Protein AF-A0A6M2RHR2-F1 (afdb_monomer_lite)

Radius of gyration: 19.86 Å; chains: 1; bounding box: 49×44×51 Å

Organism: NCBI:txid2570563

pLDDT: mean 91.05, std 7.02, range [56.56, 98.5]

Sequence (246 aa):
VPEQIKHIIKVFPTSAHPMAILMACFSYLAASYHTQHKNSTNNLSFGISAIAQVSIIVAMIYNHITEQEFAEPNIESSYSENFLKMTSGNYNDILTKALDKIFILHADHEQNASTAAVRLSGSTNANLFACIAAGIATLWGSAHGGANEEVINMLEEIKHPDNISKFIARAKDDQDSFKLMGFGHRVYKNYDPRARMLRTVCHEVLNEFSEHDNHLLKIAMQLEEIALHDEYFIQRKLYPNVDFYS

InterPro domains:
  IPR002020 Citrate synthase [PF00285] (1-246)
  IPR002020 Citrate synthase [PR00143] (50-63)
  IPR002020 Citrate synthase [PR00143] (98-113)
  IPR002020 Citrate synthase [PR00143] (120-148)
  IPR002020 Citrate synthase [PR00143] (175-195)
  IPR002020 Citrate synthase [PR00143] (239-246)
  IPR016142 Citrate synthase-like, large alpha subdomain [G3DSA:1.10.580.10] (1-146)
  IPR016143 Citrate synthase-like, small alpha subdomain [G3DSA:1.10.230.10] (147-246)
  IPR019810 Citrate synthase active site [PS00480] (182-194)
  IPR036969 Citrate synthase superfamily [SSF48256] (1-246)

Foldseek 3Di:
DDPVLLVLLLVDQLPDDLLVSLLSSLVVVLVVCVVVQVPDPDCVVVVVVVLLVSLLSSLSNLCSNVVHDQDDFDPVDDSQRRSCCRHVVDDDPLSSVLSVLVCVLVVDDPPDQLVVQLVVCCVVVRGNSNSVSSSSVRCCDCVHVVLLVVLLVVLVVCVALVSLVVLVVLCLDPPHPRHNGQWDDPPDQAAAPSLVVLVVSLVSVCVVVVVPVVRSVVNLVSNQVCLVPDPVNVVRSTHGYNSSRD

Structure (mmCIF, N/CA/C/O backbone):
data_AF-A0A6M2RHR2-F1
#
_entry.id   AF-A0A6M2RHR2-F1
#
loop_
_atom_site.group_PDB
_atom_site.id
_atom_site.type_symbol
_atom_site.label_atom_id
_atom_site.label_alt_id
_atom_site.label_comp_id
_atom_site.label_asym_id
_atom_site.label_entity_id
_atom_site.label_seq_id
_atom_site.pdbx_PDB_ins_code
_atom_site.Cartn_x
_atom_site.Cartn_y
_atom_site.Cartn_z
_atom_site.occupancy
_atom_site.B_iso_or_equiv
_atom_site.auth_seq_id
_atom_site.auth_comp_id
_atom_site.auth_asym_id
_atom_site.auth_atom_id
_atom_site.pdbx_PDB_model_num
ATOM 1 N N . VAL A 1 1 ? 10.652 5.398 -16.835 1.00 88.44 1 VAL A N 1
ATOM 2 C CA . VAL A 1 1 ? 9.813 4.211 -17.143 1.00 88.44 1 VAL A CA 1
ATOM 3 C C . VAL A 1 1 ? 9.652 4.096 -18.656 1.00 88.44 1 VAL A C 1
ATOM 5 O O . VAL A 1 1 ? 9.713 5.137 -19.300 1.00 88.44 1 VAL A O 1
ATOM 8 N N . PRO A 1 2 ? 9.508 2.896 -19.247 1.00 92.00 2 PRO A N 1
ATOM 9 C CA . PRO A 1 2 ? 9.235 2.761 -20.683 1.00 92.00 2 PRO A CA 1
ATOM 10 C C . PRO A 1 2 ? 7.915 3.440 -21.077 1.00 92.00 2 PRO A C 1
ATOM 12 O O . PRO A 1 2 ? 6.933 3.313 -20.351 1.00 92.00 2 PRO A O 1
ATOM 15 N N . GLU A 1 3 ? 7.854 4.097 -22.238 1.00 93.62 3 GLU A N 1
ATOM 16 C CA . GLU A 1 3 ? 6.646 4.804 -22.708 1.00 93.62 3 GLU A CA 1
ATOM 17 C C . GLU A 1 3 ? 5.414 3.888 -22.822 1.00 93.62 3 GLU A C 1
ATOM 19 O O . GLU A 1 3 ? 4.288 4.306 -22.573 1.00 93.62 3 GLU A O 1
ATOM 24 N N . GLN A 1 4 ? 5.607 2.601 -23.110 1.00 97.06 4 GLN A N 1
ATOM 25 C CA . GLN A 1 4 ? 4.520 1.623 -23.195 1.00 97.06 4 GLN A CA 1
ATOM 26 C C . GLN A 1 4 ? 3.769 1.438 -21.869 1.00 97.06 4 GLN A C 1
ATOM 28 O O . GLN A 1 4 ? 2.600 1.065 -21.899 1.00 97.06 4 GLN A O 1
ATOM 33 N N . ILE A 1 5 ? 4.391 1.731 -20.720 1.00 97.38 5 ILE A N 1
ATOM 34 C CA . ILE A 1 5 ? 3.693 1.748 -19.427 1.00 97.38 5 ILE A CA 1
ATOM 35 C C . ILE A 1 5 ? 2.553 2.766 -19.452 1.00 97.38 5 ILE A C 1
ATOM 37 O O . ILE A 1 5 ? 1.447 2.445 -19.026 1.00 97.38 5 ILE A O 1
ATOM 41 N N . LYS A 1 6 ? 2.785 3.956 -20.025 1.00 97.19 6 LYS A N 1
ATOM 42 C CA . LYS A 1 6 ? 1.750 4.987 -20.169 1.00 97.19 6 LYS A CA 1
ATOM 43 C C . LYS A 1 6 ? 0.568 4.455 -20.986 1.00 97.19 6 LYS A C 1
ATOM 45 O O . LYS A 1 6 ? -0.581 4.696 -20.630 1.00 97.19 6 LYS A O 1
ATOM 50 N N . HIS A 1 7 ? 0.837 3.696 -22.051 1.00 97.62 7 HIS A N 1
ATOM 51 C CA . HIS A 1 7 ? -0.211 3.065 -22.859 1.00 97.62 7 HIS A CA 1
ATOM 52 C C . HIS A 1 7 ? -0.954 1.965 -22.098 1.00 97.62 7 HIS A C 1
ATOM 54 O O . HIS A 1 7 ? -2.175 1.915 -22.167 1.00 97.62 7 HIS A O 1
ATOM 60 N N . ILE A 1 8 ? -0.242 1.112 -21.357 1.00 97.81 8 ILE A N 1
ATOM 61 C CA . ILE A 1 8 ? -0.854 0.039 -20.561 1.00 97.81 8 ILE A CA 1
ATOM 62 C C . ILE A 1 8 ? -1.813 0.617 -19.530 1.00 97.81 8 ILE A C 1
ATOM 64 O O . ILE A 1 8 ? -2.943 0.152 -19.451 1.00 97.81 8 ILE A O 1
ATOM 68 N N . ILE A 1 9 ? -1.391 1.649 -18.794 1.00 98.50 9 ILE A N 1
ATOM 69 C CA . ILE A 1 9 ? -2.241 2.333 -17.813 1.00 98.50 9 ILE A CA 1
ATOM 70 C C . ILE A 1 9 ? -3.512 2.856 -18.498 1.00 98.50 9 ILE A C 1
ATOM 72 O O . ILE A 1 9 ? -4.614 2.556 -18.048 1.00 98.50 9 ILE A O 1
ATOM 76 N N . LYS A 1 10 ? -3.366 3.537 -19.642 1.00 97.62 10 LYS A N 1
ATOM 77 C CA . LYS A 1 10 ? -4.484 4.135 -20.392 1.00 97.62 10 LYS A CA 1
ATOM 78 C C . LYS A 1 10 ? -5.462 3.135 -21.018 1.00 97.62 10 LYS A C 1
ATOM 80 O O . LYS A 1 10 ? -6.558 3.539 -21.394 1.00 97.62 10 LYS A O 1
ATOM 85 N N . VAL A 1 11 ? -5.090 1.861 -21.163 1.00 97.94 11 VAL A N 1
ATOM 86 C CA . VAL A 1 11 ? -6.006 0.817 -21.663 1.00 97.94 11 VAL A CA 1
ATOM 87 C C . VAL A 1 11 ? -7.048 0.433 -20.609 1.00 97.94 11 VAL A C 1
ATOM 89 O O . VAL A 1 11 ? -8.146 0.007 -20.966 1.00 97.94 11 VAL A O 1
ATOM 92 N N . PHE A 1 12 ? -6.733 0.577 -19.320 1.00 98.44 12 PHE A N 1
ATOM 93 C CA . PHE A 1 12 ? -7.697 0.308 -18.258 1.00 98.44 12 PHE A CA 1
ATOM 94 C C . PHE A 1 12 ? -8.735 1.433 -18.160 1.00 98.44 12 PHE A C 1
ATOM 96 O O . PHE A 1 12 ? -8.387 2.602 -18.343 1.00 98.44 12 PHE A O 1
ATOM 103 N N . PRO A 1 13 ? -10.002 1.123 -17.827 1.00 98.00 13 PRO A N 1
ATOM 104 C CA . PRO A 1 13 ? -10.964 2.166 -17.490 1.00 98.00 13 PRO A CA 1
ATOM 105 C C . PRO A 1 13 ? -10.478 2.944 -16.260 1.00 98.00 13 PRO A C 1
ATOM 107 O O . PRO A 1 13 ? -9.802 2.385 -15.397 1.00 98.00 13 PRO A O 1
ATOM 110 N N . THR A 1 14 ? -10.845 4.219 -16.154 1.00 97.44 14 THR A N 1
ATOM 111 C CA . THR A 1 14 ? -10.485 5.076 -15.006 1.00 97.44 14 THR A CA 1
ATOM 112 C C . THR A 1 14 ? -11.073 4.561 -13.687 1.00 97.44 14 THR A C 1
ATOM 114 O O . THR A 1 14 ? -10.509 4.795 -12.627 1.00 97.44 14 THR A O 1
ATOM 117 N N . SER A 1 15 ? -12.139 3.754 -13.754 1.00 97.12 15 SER A N 1
ATOM 118 C CA . SER A 1 15 ? -12.736 3.046 -12.616 1.00 97.12 15 SER A CA 1
ATOM 119 C C . SER A 1 15 ? -12.019 1.746 -12.218 1.00 97.12 15 SER A C 1
ATOM 121 O O . SER A 1 15 ? -12.498 1.035 -11.335 1.00 9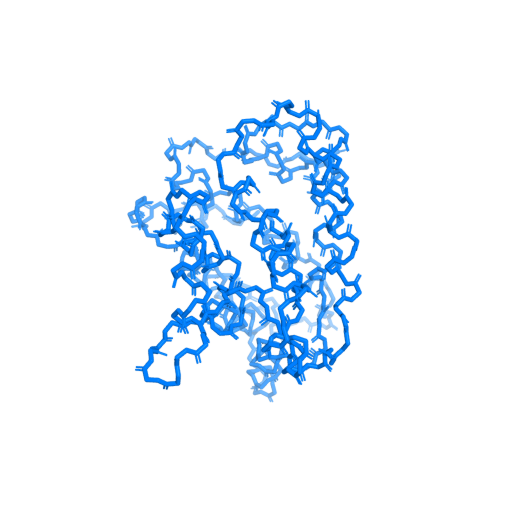7.12 15 SER A O 1
ATOM 123 N N . ALA A 1 16 ? -10.949 1.343 -12.912 1.00 97.38 16 ALA A N 1
ATOM 124 C CA . ALA A 1 16 ? -10.220 0.126 -12.566 1.00 97.38 16 ALA A CA 1
ATOM 125 C C . ALA A 1 16 ? -9.448 0.305 -11.256 1.00 97.38 16 ALA A C 1
ATOM 127 O O . ALA A 1 16 ? -8.833 1.341 -11.011 1.00 97.38 16 ALA A O 1
ATOM 128 N N . HIS A 1 17 ? -9.417 -0.751 -10.444 1.00 96.81 17 HIS A N 1
ATOM 129 C CA . HIS A 1 17 ? -8.681 -0.732 -9.189 1.00 96.81 17 HIS A CA 1
ATOM 130 C C . HIS A 1 17 ? -7.169 -0.516 -9.439 1.00 96.81 17 HIS A C 1
ATOM 132 O O . HIS A 1 17 ? -6.571 -1.288 -10.202 1.00 96.81 17 HIS A O 1
ATOM 138 N N . PRO A 1 18 ? -6.508 0.449 -8.768 1.00 97.50 18 PRO A N 1
ATOM 139 C CA . PRO A 1 18 ? -5.099 0.793 -9.002 1.00 97.50 18 PRO A CA 1
ATOM 140 C C . PRO A 1 18 ? -4.134 -0.397 -8.925 1.00 97.50 18 PRO A C 1
ATOM 142 O O . PRO A 1 18 ? -3.255 -0.553 -9.774 1.00 97.50 18 PRO A O 1
ATOM 145 N N . MET A 1 19 ? -4.339 -1.291 -7.952 1.00 97.62 19 MET A N 1
ATOM 146 C CA . MET A 1 19 ? -3.538 -2.514 -7.784 1.00 97.62 19 MET A CA 1
ATOM 147 C C . MET A 1 19 ? -3.559 -3.446 -9.008 1.00 97.62 19 MET A C 1
ATOM 149 O O . MET A 1 19 ? -2.527 -4.031 -9.347 1.00 97.62 19 MET A O 1
ATOM 153 N N . ALA A 1 20 ? -4.686 -3.548 -9.722 1.00 97.81 20 ALA A N 1
ATOM 154 C CA . ALA A 1 20 ? -4.777 -4.362 -10.935 1.00 97.81 20 ALA A CA 1
ATOM 155 C C . ALA A 1 20 ? -3.947 -3.758 -12.081 1.00 97.81 20 ALA A C 1
ATOM 157 O O . ALA A 1 20 ? -3.233 -4.475 -12.789 1.00 97.81 20 ALA A O 1
ATOM 158 N N . ILE A 1 21 ? -3.983 -2.430 -12.222 1.00 98.50 21 ILE A N 1
ATOM 159 C CA . ILE A 1 21 ? -3.178 -1.701 -13.211 1.00 98.50 21 ILE A CA 1
ATOM 160 C C . ILE A 1 21 ? -1.683 -1.854 -12.887 1.00 98.50 21 ILE A C 1
ATOM 162 O O . ILE A 1 21 ? -0.869 -2.118 -13.778 1.00 98.50 21 ILE A O 1
ATOM 166 N N . LEU A 1 22 ? -1.316 -1.758 -11.605 1.00 98.50 22 LEU A N 1
ATOM 167 C CA . LEU A 1 22 ? 0.060 -1.924 -11.136 1.00 98.50 22 LEU A CA 1
ATOM 168 C C . LEU A 1 22 ? 0.607 -3.324 -11.460 1.00 98.50 22 LEU A C 1
ATOM 170 O O . LEU A 1 22 ? 1.719 -3.445 -11.982 1.00 98.50 22 LEU A O 1
ATOM 174 N N . MET A 1 23 ? -0.183 -4.380 -11.236 1.00 98.00 23 MET A N 1
ATOM 175 C CA . MET A 1 23 ? 0.182 -5.749 -11.627 1.00 98.00 23 MET A CA 1
ATOM 176 C C . MET A 1 23 ? 0.446 -5.881 -13.133 1.00 98.00 23 MET A C 1
ATOM 178 O O . MET A 1 23 ? 1.421 -6.527 -13.536 1.00 98.00 23 MET A O 1
ATOM 182 N N . ALA A 1 24 ? -0.393 -5.268 -13.973 1.00 98.12 24 ALA A N 1
ATOM 183 C CA . ALA A 1 24 ? -0.218 -5.290 -15.425 1.00 98.12 24 ALA A CA 1
ATOM 184 C C . ALA A 1 24 ? 1.073 -4.576 -15.854 1.00 98.12 24 ALA A C 1
ATOM 186 O O . ALA A 1 24 ? 1.830 -5.097 -16.677 1.00 98.12 24 ALA A O 1
ATOM 187 N N . CYS A 1 25 ? 1.376 -3.434 -15.234 1.00 98.38 25 CYS A N 1
ATOM 188 C CA . CYS A 1 25 ? 2.619 -2.701 -15.460 1.00 98.38 25 CYS A CA 1
ATOM 189 C C . CYS A 1 25 ? 3.849 -3.555 -15.118 1.00 98.38 25 CYS A C 1
ATOM 191 O O . CYS A 1 25 ? 4.759 -3.677 -15.936 1.00 98.38 25 CYS A O 1
ATOM 193 N N . PHE A 1 26 ? 3.868 -4.214 -13.957 1.00 97.69 26 PHE A N 1
ATOM 194 C CA . PHE A 1 26 ? 4.991 -5.074 -13.561 1.00 97.69 26 PHE A CA 1
ATOM 195 C C . PHE A 1 26 ? 5.125 -6.334 -14.425 1.00 97.69 26 PHE A C 1
ATOM 197 O O . PHE A 1 26 ? 6.242 -6.753 -14.734 1.00 97.69 26 PHE A O 1
ATOM 204 N N . SER A 1 27 ? 4.009 -6.888 -14.900 1.00 97.06 27 SER A N 1
ATOM 205 C CA . SER A 1 27 ? 4.021 -7.980 -15.883 1.00 97.06 27 SER A CA 1
ATOM 206 C C . SER A 1 27 ? 4.659 -7.540 -17.206 1.00 97.06 27 SER A C 1
ATOM 208 O O . SER A 1 27 ? 5.465 -8.272 -17.783 1.00 97.06 27 SER A O 1
ATOM 210 N N . TYR A 1 28 ? 4.380 -6.313 -17.660 1.00 97.56 28 TYR A N 1
ATOM 211 C CA . TYR A 1 28 ? 5.055 -5.739 -18.823 1.00 97.56 28 TYR A CA 1
ATOM 212 C C . TYR A 1 28 ? 6.551 -5.520 -18.585 1.00 97.56 28 TYR A C 1
ATOM 214 O O . TYR A 1 28 ? 7.358 -5.867 -19.447 1.00 97.56 28 TYR A O 1
ATOM 222 N N . LEU A 1 29 ? 6.953 -4.999 -17.420 1.00 96.12 29 LEU A N 1
ATOM 223 C CA . LEU A 1 29 ? 8.375 -4.830 -17.097 1.00 96.12 29 LEU A CA 1
ATOM 224 C C . LEU A 1 29 ? 9.114 -6.176 -17.116 1.00 96.12 29 LEU A C 1
ATOM 226 O O . LEU A 1 29 ? 10.235 -6.244 -17.618 1.00 96.12 29 LEU A O 1
ATOM 230 N N . ALA A 1 30 ? 8.477 -7.263 -16.667 1.00 95.00 30 ALA A N 1
ATOM 231 C CA . ALA A 1 30 ? 9.055 -8.604 -16.751 1.00 95.00 30 ALA A CA 1
ATOM 232 C C . ALA A 1 30 ? 9.347 -9.028 -18.200 1.00 95.00 30 ALA A C 1
ATOM 234 O O . ALA A 1 30 ? 10.413 -9.584 -18.475 1.00 95.00 30 ALA A O 1
ATOM 235 N N . ALA A 1 31 ? 8.437 -8.727 -19.132 1.00 94.75 31 ALA A N 1
ATOM 236 C CA . ALA A 1 31 ? 8.646 -8.965 -20.558 1.00 94.75 31 ALA A CA 1
ATOM 237 C C . ALA A 1 31 ? 9.736 -8.044 -21.134 1.00 94.75 31 ALA A C 1
ATOM 239 O O . ALA A 1 31 ? 10.663 -8.513 -21.794 1.00 94.75 31 ALA A O 1
ATOM 240 N N . SER A 1 32 ? 9.672 -6.744 -20.831 1.00 92.75 32 SER A N 1
ATOM 241 C CA . SER A 1 32 ? 10.597 -5.728 -21.347 1.00 92.75 32 SER A CA 1
ATOM 242 C C . SER A 1 32 ? 12.042 -5.959 -20.900 1.00 92.75 32 SER A C 1
ATOM 244 O O . SER A 1 32 ? 12.974 -5.707 -21.661 1.00 92.75 32 SER A O 1
ATOM 246 N N . TYR A 1 33 ? 12.242 -6.443 -19.674 1.00 89.75 33 TYR A N 1
ATOM 247 C CA . TYR A 1 33 ? 13.564 -6.686 -19.098 1.00 89.75 33 TYR A CA 1
ATOM 248 C C . TYR A 1 33 ? 14.010 -8.152 -19.180 1.00 89.75 33 TYR A C 1
ATOM 250 O O . TYR A 1 33 ? 15.058 -8.491 -18.631 1.00 89.75 33 TYR A O 1
ATOM 258 N N . HIS A 1 34 ? 13.272 -9.027 -19.877 1.00 88.12 34 HIS A N 1
ATOM 259 C CA . HIS A 1 34 ? 13.532 -10.471 -19.903 1.00 88.12 34 HIS A CA 1
ATOM 260 C C . HIS A 1 34 ? 14.985 -10.818 -20.276 1.00 88.12 34 HIS A C 1
ATOM 262 O O . HIS A 1 34 ? 15.691 -11.480 -19.512 1.00 88.12 34 HIS A O 1
ATOM 268 N N . THR A 1 35 ? 15.456 -10.329 -21.427 1.00 84.25 35 THR A N 1
ATOM 269 C CA . THR A 1 35 ? 16.807 -10.617 -21.937 1.00 84.25 35 THR A CA 1
ATOM 270 C C . THR A 1 35 ? 17.896 -10.024 -21.046 1.00 84.25 35 THR A C 1
ATOM 272 O O . THR A 1 35 ? 18.916 -10.664 -20.802 1.00 84.25 35 THR A O 1
ATOM 275 N N . GLN A 1 36 ? 17.677 -8.810 -20.532 1.00 82.31 36 GLN A N 1
ATOM 276 C CA . GLN A 1 36 ? 18.652 -8.114 -19.692 1.00 82.31 36 GLN A CA 1
ATOM 277 C C . GLN A 1 36 ? 18.801 -8.806 -18.333 1.00 82.31 36 GLN A C 1
ATOM 279 O O . GLN A 1 36 ? 19.919 -8.995 -17.869 1.00 82.31 36 GLN A O 1
ATOM 284 N N . HIS A 1 37 ? 17.694 -9.255 -17.737 1.00 80.44 37 HIS A N 1
ATOM 285 C CA . HIS A 1 37 ? 17.704 -10.010 -16.486 1.00 80.44 37 HIS A CA 1
ATOM 286 C C . HIS A 1 37 ? 18.394 -11.370 -16.652 1.00 80.44 37 HIS A C 1
ATOM 288 O O . HIS A 1 37 ? 19.199 -11.753 -15.811 1.00 80.44 37 HIS A O 1
ATOM 294 N N . LYS A 1 38 ? 18.123 -12.096 -17.748 1.00 79.19 38 LYS A N 1
ATOM 295 C CA . LYS A 1 38 ? 18.740 -13.408 -18.014 1.00 79.19 38 LYS A CA 1
ATOM 296 C C . LYS A 1 38 ? 20.265 -13.334 -18.154 1.00 79.19 38 LYS A C 1
ATOM 298 O O . LYS A 1 38 ? 20.958 -14.266 -17.763 1.00 79.19 38 LYS A O 1
ATOM 303 N N . ASN A 1 39 ? 20.767 -12.234 -18.710 1.00 77.00 39 ASN A N 1
ATOM 304 C CA . ASN A 1 39 ? 22.191 -12.031 -18.971 1.00 77.00 39 ASN A CA 1
ATOM 305 C C . ASN A 1 39 ? 22.903 -11.243 -17.859 1.00 77.00 39 ASN A C 1
ATOM 307 O O . ASN A 1 39 ? 24.103 -10.991 -17.969 1.00 77.00 39 ASN A O 1
ATOM 311 N N . SER A 1 40 ? 22.182 -10.813 -16.819 1.00 76.50 40 SER A N 1
ATOM 312 C CA . SER A 1 40 ? 22.758 -9.990 -15.761 1.00 76.50 40 SER A CA 1
ATOM 313 C C . SER A 1 40 ? 23.586 -10.818 -14.791 1.00 76.50 40 SER A C 1
ATOM 315 O O . SER A 1 40 ? 23.151 -11.856 -14.299 1.00 76.50 40 SER A O 1
ATOM 317 N N . THR A 1 41 ? 24.760 -10.299 -14.446 1.00 67.38 41 THR A N 1
ATOM 318 C CA . THR A 1 41 ? 25.575 -10.779 -13.323 1.00 67.38 41 THR A CA 1
ATOM 319 C C . THR A 1 41 ? 25.340 -9.965 -12.048 1.00 67.38 41 THR A C 1
ATOM 321 O O . THR A 1 41 ? 25.823 -10.344 -10.983 1.00 67.38 41 THR A O 1
ATOM 324 N N . ASN A 1 42 ? 24.590 -8.857 -12.134 1.00 73.12 42 ASN A N 1
ATOM 325 C CA . ASN A 1 42 ? 24.290 -7.964 -11.021 1.00 73.12 42 ASN A CA 1
ATOM 326 C C . ASN A 1 42 ? 22.774 -7.750 -10.891 1.00 73.12 42 ASN A C 1
ATOM 328 O O . ASN A 1 42 ? 22.168 -6.983 -11.639 1.00 73.12 42 ASN A O 1
ATOM 332 N N . ASN A 1 43 ? 22.159 -8.415 -9.916 1.00 76.31 43 ASN A N 1
ATOM 333 C CA . ASN A 1 43 ? 20.721 -8.295 -9.654 1.00 76.31 43 ASN A CA 1
ATOM 334 C C . ASN A 1 43 ? 20.351 -7.025 -8.865 1.00 76.31 43 ASN A C 1
ATOM 336 O O . ASN A 1 43 ? 19.182 -6.644 -8.838 1.00 76.31 43 ASN A O 1
ATOM 340 N N . LEU A 1 44 ? 21.327 -6.335 -8.256 1.00 82.56 44 LEU A N 1
ATOM 341 C CA . LEU A 1 44 ? 21.075 -5.142 -7.442 1.00 82.56 44 LEU A CA 1
ATOM 342 C C . LEU A 1 44 ? 20.564 -3.970 -8.287 1.00 82.56 44 LEU A C 1
ATOM 344 O O . LEU A 1 44 ? 19.675 -3.241 -7.852 1.00 82.56 44 LEU A O 1
ATOM 348 N N . SER A 1 45 ? 21.073 -3.813 -9.512 1.00 86.31 45 SER A N 1
ATOM 349 C CA . SER A 1 45 ? 20.631 -2.753 -10.427 1.00 86.31 45 SER A CA 1
ATOM 350 C C . SER A 1 45 ? 19.147 -2.881 -10.790 1.00 86.31 45 SER A C 1
ATOM 352 O O . SER A 1 45 ? 18.447 -1.873 -10.862 1.00 86.31 45 SER A O 1
ATOM 354 N N . PHE A 1 46 ? 18.640 -4.107 -10.947 1.00 88.44 46 PHE A N 1
ATOM 355 C CA . PHE A 1 46 ? 17.218 -4.358 -11.189 1.00 88.44 46 PHE A CA 1
ATOM 356 C C . PHE A 1 46 ? 16.359 -4.082 -9.956 1.00 88.44 46 PHE A C 1
ATOM 358 O O . PHE A 1 46 ? 15.270 -3.534 -10.103 1.00 88.44 46 PHE A O 1
ATOM 365 N N . GLY A 1 47 ? 16.856 -4.385 -8.753 1.00 91.75 47 GLY A N 1
ATOM 366 C CA . GLY A 1 47 ? 16.192 -4.006 -7.502 1.00 91.75 47 GLY A CA 1
ATOM 367 C C . GLY A 1 47 ? 16.051 -2.487 -7.357 1.00 91.75 47 GLY A C 1
ATOM 368 O O . GLY A 1 47 ? 14.947 -1.990 -7.152 1.00 91.75 47 GLY A O 1
ATOM 369 N N . ILE A 1 48 ? 17.144 -1.742 -7.564 1.00 92.44 48 ILE A N 1
ATOM 370 C CA . ILE A 1 48 ? 17.137 -0.267 -7.561 1.00 92.44 48 ILE A CA 1
ATOM 371 C C . ILE A 1 48 ? 16.169 0.264 -8.624 1.00 92.44 48 ILE A C 1
ATOM 373 O O . ILE A 1 48 ? 15.377 1.165 -8.357 1.00 92.44 48 ILE A O 1
ATOM 377 N N . SER A 1 49 ? 16.196 -0.321 -9.824 1.00 91.38 49 SER A N 1
ATOM 378 C CA . SER A 1 49 ? 15.293 0.062 -10.907 1.00 91.38 49 SER A CA 1
ATOM 379 C C . SER A 1 49 ? 13.824 -0.190 -10.559 1.00 91.38 49 SER A C 1
ATOM 381 O O . SER A 1 49 ? 12.988 0.657 -10.851 1.00 91.38 49 SER A O 1
ATOM 383 N N . ALA A 1 50 ? 13.492 -1.309 -9.911 1.00 94.50 50 ALA A N 1
ATOM 384 C CA . ALA A 1 50 ? 12.127 -1.601 -9.483 1.00 94.50 50 ALA A CA 1
ATOM 385 C C . ALA A 1 50 ? 11.623 -0.585 -8.445 1.00 94.50 50 ALA A C 1
ATOM 387 O O . ALA A 1 50 ? 10.507 -0.087 -8.586 1.00 94.50 50 ALA A O 1
ATOM 388 N N . ILE A 1 51 ? 12.462 -0.219 -7.467 1.00 96.12 51 ILE A N 1
ATOM 389 C CA . ILE A 1 51 ? 12.146 0.814 -6.465 1.00 96.12 51 ILE A CA 1
ATOM 390 C C . ILE A 1 51 ? 11.943 2.177 -7.140 1.00 96.12 51 ILE A C 1
ATOM 392 O O . ILE A 1 51 ? 10.966 2.861 -6.871 1.00 96.12 51 ILE A O 1
ATOM 396 N N . ALA A 1 52 ? 12.808 2.571 -8.076 1.00 94.94 52 ALA A N 1
ATOM 397 C CA . ALA A 1 52 ? 12.642 3.842 -8.783 1.00 94.94 52 ALA A CA 1
ATOM 398 C C . ALA A 1 52 ? 11.388 3.868 -9.679 1.00 94.94 52 ALA A C 1
ATOM 400 O O . ALA A 1 52 ? 10.743 4.902 -9.827 1.00 94.94 52 ALA A O 1
ATOM 401 N N . GLN A 1 53 ? 11.046 2.741 -10.309 1.00 95.94 53 GLN A N 1
ATOM 402 C CA . GLN A 1 53 ? 9.920 2.672 -11.238 1.00 95.94 53 GLN A CA 1
ATOM 403 C C . GLN A 1 53 ? 8.569 2.569 -10.530 1.00 95.94 53 GLN A C 1
ATOM 405 O O . GLN A 1 53 ? 7.598 3.103 -11.062 1.00 95.94 53 GLN A O 1
ATOM 410 N N . VAL A 1 54 ? 8.478 1.923 -9.359 1.00 97.50 54 VAL A N 1
ATOM 411 C CA . VAL A 1 54 ? 7.186 1.743 -8.677 1.00 97.50 54 VAL A CA 1
ATOM 412 C C . VAL A 1 54 ? 6.554 3.080 -8.290 1.00 97.50 54 VAL A C 1
ATOM 414 O O . VAL A 1 54 ? 5.364 3.253 -8.531 1.00 97.50 54 VAL A O 1
ATOM 417 N N . SER A 1 55 ? 7.330 4.054 -7.796 1.00 96.75 55 SER A N 1
ATOM 418 C CA . SER A 1 55 ? 6.796 5.380 -7.442 1.00 96.75 55 SER A CA 1
ATOM 419 C C . SER A 1 55 ? 6.234 6.118 -8.654 1.00 96.75 55 SER A C 1
ATOM 421 O O . SER A 1 55 ? 5.117 6.624 -8.602 1.00 96.75 55 SER A O 1
ATOM 423 N N . ILE A 1 56 ? 6.972 6.121 -9.767 1.00 97.62 56 ILE A N 1
ATOM 424 C CA . ILE A 1 56 ? 6.550 6.755 -11.021 1.00 97.62 56 ILE A CA 1
ATOM 425 C C . ILE A 1 56 ? 5.286 6.087 -11.571 1.00 97.62 56 ILE A C 1
ATOM 427 O O . ILE A 1 56 ? 4.355 6.774 -11.980 1.00 97.62 56 ILE A O 1
ATOM 431 N N . ILE A 1 57 ? 5.240 4.751 -11.575 1.00 98.38 57 ILE A N 1
ATOM 432 C CA . ILE A 1 57 ? 4.088 3.993 -12.078 1.00 98.38 57 ILE A CA 1
ATOM 433 C C . ILE A 1 57 ? 2.855 4.272 -11.225 1.00 98.38 57 ILE A C 1
ATOM 435 O O . ILE A 1 57 ? 1.797 4.552 -11.776 1.00 98.38 57 ILE A O 1
ATOM 439 N N . VAL A 1 58 ? 2.983 4.230 -9.897 1.00 98.19 58 VAL A N 1
ATOM 440 C CA . VAL A 1 58 ? 1.864 4.496 -8.984 1.00 98.19 58 VAL A CA 1
ATOM 441 C C . VAL A 1 58 ? 1.360 5.931 -9.144 1.00 98.19 58 VAL A C 1
ATOM 443 O O . VAL A 1 58 ? 0.150 6.130 -9.194 1.00 98.19 58 VAL A O 1
ATOM 446 N N . ALA A 1 59 ? 2.249 6.912 -9.319 1.00 98.06 59 ALA A N 1
ATOM 447 C CA . ALA A 1 59 ? 1.836 8.286 -9.591 1.00 98.06 59 ALA A CA 1
ATOM 448 C C . ALA A 1 59 ? 1.084 8.420 -10.927 1.00 98.06 59 ALA A C 1
ATOM 450 O O . ALA A 1 59 ? 0.028 9.039 -10.987 1.00 98.06 59 ALA A O 1
ATOM 451 N N . MET A 1 60 ? 1.555 7.764 -11.993 1.00 98.31 60 MET A N 1
ATOM 452 C CA . MET A 1 60 ? 0.833 7.732 -13.273 1.00 98.31 60 MET A CA 1
ATOM 453 C C . MET A 1 60 ? -0.531 7.035 -13.161 1.00 98.31 60 MET A C 1
ATOM 455 O O . MET A 1 60 ? -1.489 7.470 -13.795 1.00 98.31 60 MET A O 1
ATOM 459 N N . ILE A 1 61 ? -0.638 5.970 -12.360 1.00 98.44 61 ILE A N 1
ATOM 460 C CA . ILE A 1 61 ? -1.916 5.300 -12.086 1.00 98.44 61 ILE A CA 1
ATOM 461 C C . ILE A 1 61 ? -2.864 6.251 -11.350 1.00 98.44 61 ILE A C 1
ATOM 463 O O . ILE A 1 61 ? -4.018 6.359 -11.753 1.00 98.44 61 ILE A O 1
ATOM 467 N N . TYR A 1 62 ? -2.385 6.966 -10.326 1.00 97.88 62 TYR A N 1
ATOM 468 C CA . TYR A 1 62 ? -3.171 7.977 -9.612 1.00 97.88 62 TYR A CA 1
ATOM 469 C C . TYR A 1 62 ? -3.691 9.063 -10.562 1.00 97.88 62 TYR A C 1
ATOM 471 O O . TYR A 1 62 ? -4.878 9.384 -10.543 1.00 97.88 62 TYR A O 1
ATOM 479 N N . ASN A 1 63 ? -2.840 9.571 -11.454 1.00 97.69 63 ASN A N 1
ATOM 480 C CA . ASN A 1 63 ? -3.255 10.577 -12.429 1.00 97.69 63 ASN A CA 1
ATOM 481 C C . ASN A 1 63 ? -4.297 10.001 -13.397 1.00 97.69 63 ASN A C 1
ATOM 483 O O . ASN A 1 63 ? -5.291 10.652 -13.683 1.00 97.69 63 ASN A O 1
ATOM 487 N N . HIS A 1 64 ? -4.136 8.752 -13.850 1.00 98.06 64 HIS A N 1
ATOM 488 C CA . HIS A 1 64 ? -5.109 8.100 -14.737 1.00 98.06 64 HIS A CA 1
ATOM 489 C C . HIS A 1 64 ? -6.492 7.961 -14.098 1.00 98.06 64 HIS A C 1
ATOM 491 O O . HIS A 1 64 ? -7.487 8.345 -14.705 1.00 98.06 64 HIS A O 1
ATOM 497 N N . ILE A 1 65 ? -6.567 7.433 -12.874 1.00 97.50 65 ILE A N 1
ATOM 498 C CA . ILE A 1 65 ? -7.853 7.209 -12.191 1.00 97.50 65 ILE A CA 1
ATOM 499 C C . ILE A 1 65 ? -8.519 8.517 -11.743 1.00 97.50 65 ILE A C 1
ATOM 501 O O . ILE A 1 65 ? -9.733 8.549 -11.570 1.00 97.50 65 ILE A O 1
ATOM 505 N N . THR A 1 66 ? -7.742 9.593 -11.573 1.00 96.56 66 THR A N 1
ATOM 506 C CA . THR A 1 66 ? -8.251 10.943 -11.272 1.00 96.56 66 THR A CA 1
ATOM 507 C C . THR A 1 66 ? -8.415 11.818 -12.520 1.00 96.56 66 THR A C 1
ATOM 509 O O . THR A 1 66 ? -8.700 13.007 -12.398 1.00 96.56 66 THR A O 1
ATOM 512 N N . GLU A 1 67 ? -8.260 11.239 -13.717 1.00 96.50 67 GLU A N 1
ATOM 513 C CA . GLU A 1 67 ? -8.395 11.916 -15.018 1.00 96.50 67 GLU A CA 1
ATOM 514 C C . GLU A 1 67 ? -7.449 13.118 -15.212 1.00 96.50 67 GLU A C 1
ATOM 516 O O . GLU A 1 67 ? -7.730 14.052 -15.963 1.00 96.50 67 GLU A O 1
ATOM 521 N N . GLN A 1 68 ? -6.292 13.082 -14.555 1.00 96.00 68 GLN A N 1
ATOM 522 C CA . GLN A 1 68 ? -5.216 14.058 -14.674 1.00 96.00 68 GLN A CA 1
ATOM 523 C C . GLN A 1 68 ? -4.156 13.624 -15.696 1.00 96.00 68 GLN A C 1
ATOM 525 O O . GLN A 1 68 ? -3.968 12.443 -16.004 1.00 96.00 68 GLN A O 1
ATOM 530 N N . GLU A 1 69 ? -3.410 14.596 -16.225 1.00 95.31 69 GLU A N 1
ATOM 531 C CA . GLU A 1 69 ? -2.270 14.309 -17.094 1.00 95.31 69 GLU A CA 1
ATOM 532 C C . GLU A 1 69 ? -1.111 13.668 -16.315 1.00 95.31 69 GLU A C 1
ATOM 534 O O . GLU A 1 69 ? -0.920 13.890 -15.118 1.00 95.31 69 GLU A O 1
ATOM 539 N N . PHE A 1 70 ? -0.302 12.855 -16.997 1.00 96.75 70 PHE A N 1
ATOM 540 C CA . PHE A 1 70 ? 0.872 12.243 -16.377 1.00 96.75 70 PHE A CA 1
ATOM 541 C C . PHE A 1 70 ? 1.937 13.304 -16.126 1.00 96.75 70 PHE A C 1
ATOM 543 O O . PHE A 1 70 ? 2.476 13.883 -17.067 1.00 96.75 70 PHE A O 1
ATOM 550 N N . ALA A 1 71 ? 2.250 13.525 -14.852 1.00 93.00 71 ALA A N 1
ATOM 551 C CA . ALA A 1 71 ? 3.347 14.385 -14.457 1.00 93.00 71 ALA A CA 1
ATOM 552 C C . ALA A 1 71 ? 4.691 13.714 -14.772 1.00 93.00 71 ALA A C 1
ATOM 554 O O . ALA A 1 71 ? 4.830 12.490 -14.700 1.00 93.00 71 ALA A O 1
ATOM 555 N N . GLU A 1 72 ? 5.693 14.521 -15.108 1.00 92.81 72 GLU A N 1
ATOM 556 C CA . GLU A 1 72 ? 7.051 14.039 -15.353 1.00 92.81 72 GLU A CA 1
ATOM 557 C C . GLU A 1 72 ? 7.864 14.023 -14.043 1.00 92.81 72 GLU A C 1
ATOM 559 O O . GLU A 1 72 ? 7.701 14.912 -13.201 1.00 92.81 72 GLU A O 1
ATOM 564 N N . PRO A 1 73 ? 8.742 13.023 -13.842 1.00 94.25 73 PRO A N 1
ATOM 565 C CA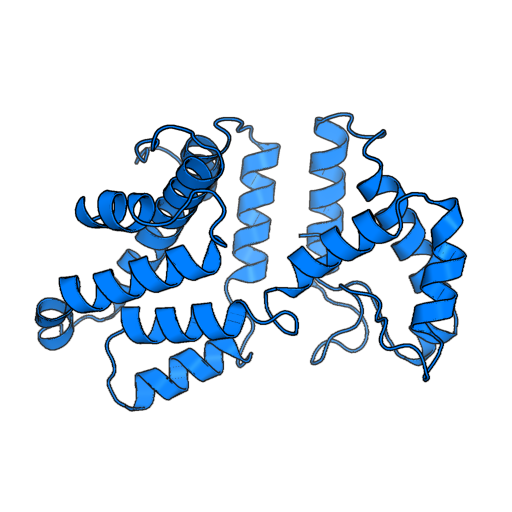 . PRO A 1 73 ? 9.566 12.935 -12.644 1.00 94.25 73 PRO A CA 1
ATOM 566 C C . PRO A 1 73 ? 10.630 14.038 -12.605 1.00 94.25 73 PRO A C 1
ATOM 568 O O . PRO A 1 73 ? 11.231 14.396 -13.619 1.00 94.25 73 PRO A O 1
ATOM 571 N N . ASN A 1 74 ? 10.921 14.527 -11.404 1.00 92.75 74 ASN A N 1
ATOM 572 C CA . ASN A 1 74 ? 11.938 15.529 -11.125 1.00 92.75 74 ASN A CA 1
ATOM 573 C C . ASN A 1 74 ? 13.135 14.895 -10.396 1.00 92.75 74 ASN A C 1
ATOM 575 O O . ASN A 1 74 ? 13.032 14.493 -9.238 1.00 92.75 74 ASN A O 1
ATOM 579 N N . ILE A 1 75 ? 14.285 14.850 -11.073 1.00 91.12 75 ILE A N 1
ATOM 580 C CA . ILE A 1 75 ? 15.517 14.215 -10.574 1.00 91.12 75 ILE A CA 1
ATOM 581 C C . ILE A 1 75 ? 16.193 14.963 -9.417 1.00 91.12 75 ILE A C 1
ATOM 583 O O . ILE A 1 75 ? 16.991 14.365 -8.703 1.00 91.12 75 ILE A O 1
ATOM 587 N N . GLU A 1 76 ? 15.876 16.245 -9.231 1.00 94.38 76 GLU A N 1
ATOM 588 C CA . GLU A 1 76 ? 16.420 17.079 -8.151 1.00 94.38 76 GLU A CA 1
ATOM 589 C C . GLU A 1 76 ? 15.602 16.943 -6.858 1.00 94.38 76 GLU A C 1
ATOM 591 O O . GLU A 1 76 ? 16.016 17.409 -5.800 1.00 94.38 76 GLU A O 1
ATOM 596 N N . SER A 1 77 ? 14.415 16.332 -6.937 1.00 94.31 77 SER A N 1
ATOM 597 C CA . SER A 1 77 ? 13.529 16.144 -5.787 1.00 94.31 77 SER A CA 1
ATOM 598 C C . SER A 1 77 ? 13.895 14.879 -5.017 1.00 94.31 77 SER A C 1
ATOM 600 O O . SER A 1 77 ? 14.338 13.882 -5.592 1.00 94.31 77 SER A O 1
ATOM 602 N N . SER A 1 78 ? 13.655 14.889 -3.704 1.00 96.00 78 SER A N 1
ATOM 603 C CA . SER A 1 78 ? 13.725 13.651 -2.918 1.00 96.00 78 SER A CA 1
ATOM 604 C C . SER A 1 78 ? 12.688 12.628 -3.410 1.00 96.00 78 SER A C 1
ATOM 606 O O . SER A 1 78 ? 11.724 12.986 -4.087 1.00 96.00 78 SER A O 1
ATOM 608 N N . TYR A 1 79 ? 12.850 11.346 -3.061 1.00 96.62 79 TYR A N 1
ATOM 609 C CA . TYR A 1 79 ? 11.942 10.280 -3.512 1.00 96.62 79 TYR A CA 1
ATOM 610 C C . TYR A 1 79 ? 10.472 10.568 -3.154 1.00 96.62 79 TYR A C 1
ATOM 612 O O . TYR A 1 79 ? 9.588 10.481 -4.009 1.00 96.62 79 TYR A O 1
ATOM 620 N N . SER A 1 80 ? 10.230 10.974 -1.906 1.00 96.75 80 SER A N 1
ATOM 621 C CA . SER A 1 80 ? 8.903 11.295 -1.369 1.00 96.75 80 SER A CA 1
ATOM 622 C C . SER A 1 80 ? 8.344 12.596 -1.955 1.00 96.75 80 SER A C 1
ATOM 624 O O . SER A 1 80 ? 7.188 12.645 -2.368 1.00 96.75 80 SER A O 1
ATOM 626 N N . GLU A 1 81 ? 9.173 13.634 -2.085 1.00 96.69 81 GLU A N 1
ATOM 627 C CA . GLU A 1 81 ? 8.768 14.903 -2.704 1.00 96.69 81 GLU A CA 1
ATOM 628 C C . GLU A 1 81 ? 8.409 14.726 -4.183 1.00 96.69 81 GLU A C 1
ATOM 630 O O . GLU A 1 81 ? 7.397 15.250 -4.643 1.00 96.69 81 GLU A O 1
ATOM 635 N N . ASN A 1 82 ? 9.209 13.955 -4.927 1.00 96.94 82 ASN A N 1
ATOM 636 C CA . ASN A 1 82 ? 8.931 13.636 -6.321 1.00 96.94 82 ASN A CA 1
ATOM 637 C C . ASN A 1 82 ? 7.575 12.931 -6.464 1.00 96.94 82 ASN A C 1
ATOM 639 O O . ASN A 1 82 ? 6.790 13.285 -7.337 1.00 96.94 82 ASN A O 1
ATOM 643 N N . PHE A 1 83 ? 7.275 11.966 -5.590 1.00 97.62 83 PHE A N 1
ATOM 644 C CA . PHE A 1 83 ? 5.990 11.270 -5.611 1.00 97.62 83 PHE A CA 1
ATOM 645 C C . PHE A 1 83 ? 4.803 12.217 -5.363 1.00 97.62 83 PHE A C 1
ATOM 647 O O . PHE A 1 83 ? 3.818 12.163 -6.100 1.00 97.62 83 PHE A O 1
ATOM 654 N N . LEU A 1 84 ? 4.904 13.125 -4.385 1.00 96.12 84 LEU A N 1
ATOM 655 C CA . LEU A 1 84 ? 3.862 14.127 -4.114 1.00 96.12 84 LEU A CA 1
ATOM 656 C C . LEU A 1 84 ? 3.679 15.102 -5.284 1.00 96.12 84 LEU A C 1
ATOM 658 O O . LEU A 1 84 ? 2.553 15.362 -5.705 1.00 96.12 84 LEU A O 1
ATOM 662 N N . LYS A 1 85 ? 4.783 15.592 -5.864 1.00 95.81 85 LYS A N 1
ATOM 663 C CA . LYS A 1 85 ? 4.752 16.457 -7.055 1.00 95.81 85 LYS A CA 1
ATOM 664 C C . LYS A 1 85 ? 4.058 15.790 -8.235 1.00 95.81 85 LYS A C 1
ATOM 666 O O . LYS A 1 85 ? 3.342 16.462 -8.968 1.00 95.81 85 LYS A O 1
ATOM 671 N N . MET A 1 86 ? 4.286 14.490 -8.426 1.00 96.75 86 MET A N 1
ATOM 672 C CA . MET A 1 86 ? 3.714 13.754 -9.550 1.00 96.75 86 MET A CA 1
ATOM 673 C C . MET A 1 86 ? 2.240 13.376 -9.364 1.00 96.75 86 MET A C 1
ATOM 675 O O . MET A 1 86 ? 1.584 13.098 -10.364 1.00 96.75 86 MET A O 1
ATOM 679 N N . THR A 1 87 ? 1.748 13.335 -8.121 1.00 95.50 87 THR A N 1
ATOM 680 C CA . THR A 1 87 ? 0.370 12.950 -7.776 1.00 95.50 87 THR A CA 1
ATOM 681 C C . THR A 1 87 ? -0.505 14.177 -7.540 1.00 95.50 87 THR A C 1
ATOM 683 O O . THR A 1 87 ? -1.051 14.738 -8.479 1.00 95.50 87 THR A O 1
ATOM 686 N N . SER A 1 88 ? -0.631 14.635 -6.294 1.00 86.69 88 SER A N 1
ATOM 687 C CA . SER A 1 88 ? -1.515 15.749 -5.937 1.00 86.69 88 SER A CA 1
ATOM 688 C C . SER A 1 88 ? -0.984 17.111 -6.391 1.00 86.69 88 SER A C 1
ATOM 690 O O . SER A 1 88 ? -1.729 18.090 -6.395 1.00 86.69 88 SER A O 1
ATOM 692 N N . GLY A 1 89 ? 0.320 17.214 -6.675 1.00 87.62 89 GLY A N 1
ATOM 693 C CA . GLY A 1 89 ? 1.015 18.488 -6.874 1.00 87.62 89 GLY A CA 1
ATOM 694 C C . GLY A 1 89 ? 1.125 19.335 -5.597 1.00 87.62 89 GLY A C 1
ATOM 695 O O . GLY A 1 89 ? 1.838 20.337 -5.586 1.00 87.62 89 GLY A O 1
ATOM 696 N N . ASN A 1 90 ? 0.464 18.926 -4.510 1.00 83.81 90 ASN A N 1
ATOM 697 C CA . ASN A 1 90 ? 0.514 19.564 -3.207 1.00 83.81 90 ASN A CA 1
ATOM 698 C C . ASN A 1 90 ? 1.618 18.914 -2.373 1.00 83.81 90 ASN A C 1
ATOM 700 O O . ASN A 1 90 ? 1.521 17.754 -1.968 1.00 83.81 90 ASN A O 1
ATOM 704 N N . TYR A 1 91 ? 2.673 19.674 -2.112 1.00 88.62 91 TYR A N 1
ATOM 705 C CA . TYR A 1 91 ? 3.784 19.236 -1.289 1.00 88.62 91 TYR A CA 1
ATOM 706 C C . TYR A 1 91 ? 4.251 20.386 -0.401 1.00 88.62 91 TYR A C 1
ATOM 708 O O . TYR A 1 91 ? 4.299 21.548 -0.800 1.00 88.62 91 TYR A O 1
ATOM 716 N N . ASN A 1 92 ? 4.616 20.037 0.822 1.00 90.25 92 ASN A N 1
ATOM 717 C CA . ASN A 1 92 ? 5.337 20.894 1.748 1.00 90.25 92 ASN A CA 1
ATOM 718 C C . ASN A 1 92 ? 6.265 20.006 2.590 1.00 90.25 92 ASN A C 1
ATOM 720 O O . ASN A 1 92 ? 6.262 18.775 2.453 1.00 90.25 92 ASN A O 1
ATOM 724 N N . ASP A 1 93 ? 7.065 20.611 3.462 1.00 92.12 93 ASP A N 1
ATOM 725 C CA . ASP A 1 93 ? 8.003 19.871 4.309 1.00 92.12 93 ASP A CA 1
ATOM 726 C C . ASP A 1 93 ? 7.309 18.840 5.210 1.00 92.12 93 ASP A C 1
ATOM 728 O O . ASP A 1 93 ? 7.870 17.773 5.461 1.00 92.12 93 ASP A O 1
ATOM 732 N N . ILE A 1 94 ? 6.103 19.144 5.698 1.00 91.31 94 ILE A N 1
ATOM 733 C CA . ILE A 1 94 ? 5.343 18.274 6.604 1.00 91.31 94 ILE A CA 1
ATOM 734 C C . ILE A 1 94 ? 4.837 17.048 5.845 1.00 91.31 94 ILE A C 1
ATOM 736 O O . ILE A 1 94 ? 5.134 15.928 6.250 1.00 91.31 94 ILE A O 1
ATOM 740 N N . LEU A 1 95 ? 4.164 17.245 4.710 1.00 91.94 95 LEU A N 1
ATOM 741 C CA . LEU A 1 95 ? 3.681 16.176 3.836 1.00 91.94 95 LEU A CA 1
ATOM 742 C C . LEU A 1 95 ? 4.825 15.302 3.320 1.00 91.94 95 LEU A C 1
ATOM 744 O O . LEU A 1 95 ? 4.721 14.078 3.324 1.00 91.94 95 LEU A O 1
ATOM 748 N N . THR A 1 96 ? 5.943 15.916 2.928 1.00 94.44 96 THR A N 1
ATOM 749 C CA . THR A 1 96 ? 7.113 15.183 2.427 1.00 94.44 96 THR A CA 1
ATOM 750 C C . THR A 1 96 ? 7.707 14.294 3.516 1.00 94.44 96 THR A C 1
ATOM 752 O O . THR A 1 96 ? 7.958 13.114 3.276 1.00 94.44 96 THR A O 1
ATOM 755 N N . LYS A 1 97 ? 7.883 14.822 4.737 1.00 93.44 97 LYS A N 1
ATOM 7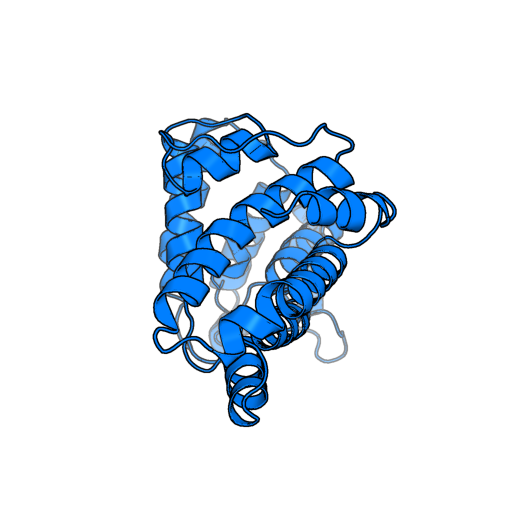56 C CA . LYS A 1 97 ? 8.373 14.045 5.890 1.00 93.44 97 LYS A CA 1
ATOM 757 C C . LYS A 1 97 ? 7.373 12.983 6.338 1.00 93.44 97 LYS A C 1
ATOM 759 O O . LYS A 1 97 ? 7.789 11.909 6.763 1.00 93.44 97 LYS A O 1
ATOM 764 N N . ALA A 1 98 ? 6.077 13.274 6.274 1.00 92.75 98 ALA A N 1
ATOM 765 C CA . ALA A 1 98 ? 5.028 12.320 6.603 1.00 92.75 98 ALA A CA 1
ATOM 766 C C . ALA A 1 98 ? 5.065 11.124 5.648 1.00 92.75 98 ALA A C 1
ATOM 768 O O . ALA A 1 98 ? 5.149 9.983 6.102 1.00 92.75 98 ALA A O 1
ATOM 769 N N . LEU A 1 99 ? 5.108 11.386 4.339 1.00 94.38 99 LEU A N 1
ATOM 770 C CA . LEU A 1 99 ? 5.192 10.343 3.324 1.00 94.38 99 LEU A CA 1
ATOM 771 C C . LEU A 1 99 ? 6.492 9.535 3.432 1.00 94.38 99 LEU A C 1
ATOM 773 O O . LEU A 1 99 ? 6.463 8.312 3.326 1.00 94.38 99 LEU A O 1
ATOM 777 N N . ASP A 1 100 ? 7.618 10.192 3.713 1.00 95.31 100 ASP A N 1
ATOM 778 C CA . ASP A 1 100 ? 8.898 9.509 3.919 1.00 95.31 100 ASP A CA 1
ATOM 779 C C . ASP A 1 100 ? 8.839 8.522 5.095 1.00 95.31 100 ASP A C 1
ATOM 781 O O . ASP A 1 100 ? 9.232 7.361 4.974 1.00 95.31 100 ASP A O 1
ATOM 785 N N . LYS A 1 101 ? 8.240 8.942 6.219 1.00 94.56 101 LYS A N 1
ATOM 786 C CA . LYS A 1 101 ? 7.988 8.060 7.367 1.00 94.56 101 LYS A CA 1
ATOM 787 C C . LYS A 1 101 ? 7.045 6.909 6.995 1.00 94.56 101 LYS A C 1
ATOM 789 O O . LYS A 1 101 ? 7.315 5.780 7.398 1.00 94.56 101 LYS A O 1
ATOM 794 N N . ILE A 1 102 ? 5.982 7.159 6.222 1.00 93.62 102 ILE A N 1
ATOM 795 C CA . ILE A 1 102 ? 5.069 6.107 5.739 1.00 93.62 102 ILE A CA 1
ATOM 796 C C . ILE A 1 102 ? 5.839 5.076 4.905 1.00 93.62 102 ILE A C 1
ATOM 798 O O . ILE A 1 102 ? 5.724 3.880 5.178 1.00 93.62 102 ILE A O 1
ATOM 802 N N . PHE A 1 103 ? 6.672 5.510 3.955 1.00 95.44 103 PHE A N 1
ATOM 803 C CA . PHE A 1 103 ? 7.493 4.605 3.146 1.00 95.44 103 PHE A CA 1
ATOM 804 C C . PHE A 1 103 ? 8.472 3.793 3.992 1.00 95.44 103 PHE A C 1
ATOM 806 O O . PHE A 1 103 ? 8.563 2.580 3.813 1.00 95.44 103 PHE A O 1
ATOM 813 N N . ILE A 1 104 ? 9.161 4.420 4.949 1.00 95.06 104 ILE A N 1
ATOM 814 C CA . ILE A 1 104 ? 10.093 3.722 5.845 1.00 95.06 104 ILE A CA 1
ATOM 815 C C . ILE A 1 104 ? 9.367 2.659 6.681 1.00 95.06 104 ILE A C 1
ATOM 817 O O . ILE A 1 104 ? 9.859 1.539 6.816 1.00 95.06 104 ILE A O 1
ATOM 821 N N . LEU A 1 105 ? 8.192 2.980 7.227 1.00 92.19 105 LEU A N 1
ATOM 822 C CA . LEU A 1 105 ? 7.437 2.076 8.103 1.00 92.19 105 LEU A CA 1
ATOM 823 C C . LEU A 1 105 ? 6.792 0.894 7.363 1.00 92.19 105 LEU A C 1
ATOM 825 O O . LEU A 1 105 ? 6.470 -0.112 8.001 1.00 92.19 105 LEU A O 1
ATOM 829 N N . HIS A 1 106 ? 6.654 0.989 6.038 1.00 92.94 106 HIS A N 1
ATOM 830 C CA . HIS A 1 106 ? 6.140 -0.074 5.169 1.00 92.94 106 HIS A CA 1
ATOM 831 C C . HIS A 1 106 ? 7.226 -0.743 4.309 1.00 92.94 106 HIS A C 1
ATOM 833 O O . HIS A 1 106 ? 6.906 -1.611 3.499 1.00 92.94 106 HIS A O 1
ATOM 839 N N . ALA A 1 107 ? 8.501 -0.369 4.474 1.00 95.38 107 ALA A N 1
ATOM 840 C CA . ALA A 1 107 ? 9.584 -0.816 3.596 1.00 95.38 107 ALA A CA 1
ATOM 841 C C . ALA A 1 107 ? 9.806 -2.339 3.621 1.00 95.38 107 ALA A C 1
ATOM 843 O O . ALA A 1 107 ? 10.065 -2.942 2.581 1.00 95.38 107 ALA A O 1
ATOM 844 N N . ASP A 1 108 ? 9.710 -2.962 4.798 1.00 95.12 108 ASP A N 1
ATOM 845 C CA . ASP A 1 108 ? 9.766 -4.413 4.969 1.00 95.12 108 ASP A CA 1
ATOM 846 C C . ASP A 1 108 ? 9.010 -4.830 6.235 1.00 95.12 108 ASP A C 1
ATOM 848 O O . ASP A 1 108 ? 8.890 -4.066 7.196 1.00 95.12 108 ASP A O 1
ATOM 852 N N . HIS A 1 109 ? 8.501 -6.061 6.240 1.00 91.50 109 HIS A N 1
ATOM 853 C CA . HIS A 1 109 ? 7.876 -6.646 7.420 1.00 91.50 109 HIS A CA 1
ATOM 854 C C . HIS A 1 109 ? 8.079 -8.169 7.463 1.00 91.50 109 HIS A C 1
ATOM 856 O O . HIS A 1 109 ? 7.118 -8.941 7.557 1.00 91.50 109 HIS A O 1
ATOM 862 N N . GLU A 1 110 ? 9.339 -8.598 7.350 1.00 93.44 110 GLU A N 1
ATOM 863 C CA . GLU A 1 110 ? 9.786 -9.989 7.506 1.00 93.44 110 GLU A CA 1
ATOM 864 C C . GLU A 1 110 ? 9.084 -10.952 6.516 1.00 93.44 110 GLU A C 1
ATOM 866 O O . GLU A 1 110 ? 8.878 -10.607 5.352 1.00 93.44 110 GLU A O 1
ATOM 871 N N . GLN A 1 111 ? 8.726 -12.176 6.919 1.00 94.06 111 GLN A N 1
ATOM 872 C CA . GLN A 1 111 ? 8.094 -13.195 6.071 1.00 94.06 111 GLN A CA 1
ATOM 873 C C . GLN A 1 111 ? 6.562 -13.083 6.089 1.00 94.06 111 GLN A C 1
ATOM 875 O O . GLN A 1 111 ? 5.842 -14.058 6.325 1.00 94.06 111 GLN A O 1
ATOM 880 N N . ASN A 1 112 ? 6.042 -11.883 5.836 1.00 92.25 112 ASN A N 1
ATOM 881 C CA . ASN A 1 112 ? 4.617 -11.705 5.566 1.00 92.25 112 ASN A CA 1
ATOM 882 C C . ASN A 1 112 ? 4.203 -12.387 4.241 1.00 92.25 112 ASN A C 1
ATOM 884 O O . ASN A 1 112 ? 5.045 -12.838 3.459 1.00 92.25 112 ASN A O 1
ATOM 888 N N . ALA A 1 113 ? 2.893 -12.476 3.989 1.00 95.12 113 ALA A N 1
ATOM 889 C CA . ALA A 1 113 ? 2.344 -13.238 2.868 1.00 95.12 113 ALA A CA 1
ATOM 890 C C . ALA A 1 113 ? 2.917 -12.807 1.504 1.00 95.12 113 ALA A C 1
ATOM 892 O O . ALA A 1 113 ? 3.339 -13.660 0.723 1.00 95.12 113 ALA A O 1
ATOM 893 N N . SER A 1 114 ? 2.997 -11.499 1.231 1.00 97.25 114 SER A N 1
ATOM 894 C CA . SER A 1 114 ? 3.548 -10.993 -0.032 1.00 97.25 114 SER A CA 1
ATOM 895 C C . SER A 1 114 ? 5.049 -11.250 -0.156 1.00 97.25 114 SER A C 1
ATOM 897 O O . SER A 1 114 ? 5.491 -11.692 -1.216 1.00 97.25 114 SER A O 1
ATOM 899 N N . THR A 1 115 ? 5.833 -11.073 0.914 1.00 97.81 115 THR A N 1
AT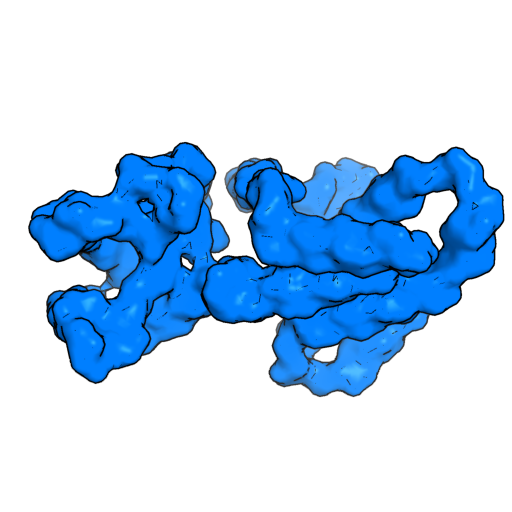OM 900 C CA . THR A 1 115 ? 7.266 -11.425 0.903 1.00 97.81 115 THR A CA 1
ATOM 901 C C . THR A 1 115 ? 7.468 -12.915 0.619 1.00 97.81 115 THR A C 1
ATOM 903 O O . THR A 1 115 ? 8.323 -13.288 -0.191 1.00 97.81 115 THR A O 1
ATOM 906 N N . ALA A 1 116 ? 6.658 -13.779 1.235 1.00 97.56 116 ALA A N 1
ATOM 907 C CA . ALA A 1 116 ? 6.700 -15.218 1.003 1.00 97.56 116 ALA A CA 1
ATOM 908 C C . ALA A 1 116 ? 6.331 -15.578 -0.447 1.00 97.56 116 ALA A C 1
ATOM 910 O O . ALA A 1 116 ? 7.011 -16.402 -1.056 1.00 97.56 116 ALA A O 1
ATOM 911 N N . ALA A 1 117 ? 5.322 -14.926 -1.033 1.00 98.06 117 ALA A N 1
ATOM 912 C CA . ALA A 1 117 ? 4.930 -15.127 -2.430 1.00 98.06 117 ALA A CA 1
ATOM 913 C C . ALA A 1 117 ? 6.033 -14.714 -3.420 1.00 98.06 117 ALA A C 1
ATOM 915 O O . ALA A 1 117 ? 6.318 -15.451 -4.372 1.00 98.06 117 ALA A O 1
ATOM 916 N N . VAL A 1 118 ? 6.704 -13.581 -3.171 1.00 98.12 118 VAL A N 1
ATOM 917 C CA . VAL A 1 118 ? 7.865 -13.134 -3.961 1.00 98.12 118 VAL A CA 1
ATOM 918 C C . VAL A 1 118 ? 8.987 -14.170 -3.879 1.00 98.12 118 VAL A C 1
ATOM 920 O O . VAL A 1 118 ? 9.511 -14.590 -4.910 1.00 98.12 118 VAL A O 1
ATOM 923 N N . ARG A 1 119 ? 9.335 -14.630 -2.668 1.00 97.69 119 ARG A N 1
ATOM 924 C CA . ARG A 1 119 ? 10.393 -15.634 -2.455 1.00 97.69 119 ARG A CA 1
ATOM 925 C C . ARG A 1 119 ? 10.067 -16.974 -3.103 1.00 97.69 119 ARG A C 1
ATOM 927 O O . ARG A 1 119 ? 10.937 -17.564 -3.742 1.00 97.69 119 ARG A O 1
ATOM 934 N N . LEU A 1 120 ? 8.829 -17.443 -2.963 1.00 98.31 120 LEU A N 1
ATOM 935 C CA . LEU A 1 120 ? 8.374 -18.697 -3.555 1.00 98.31 120 LEU A CA 1
ATOM 936 C C . LEU A 1 120 ? 8.453 -18.634 -5.082 1.00 98.31 120 LEU A C 1
ATOM 938 O O . LEU A 1 120 ? 9.037 -19.523 -5.698 1.00 98.31 120 LEU A O 1
ATOM 942 N N . SER A 1 121 ? 7.956 -17.552 -5.683 1.00 97.38 121 SER A N 1
ATOM 943 C CA . SER A 1 121 ? 8.047 -17.339 -7.131 1.00 97.38 121 SER A CA 1
ATOM 944 C C . SER A 1 121 ? 9.509 -17.292 -7.587 1.00 97.38 121 SER A C 1
ATOM 946 O O . SER A 1 121 ? 9.898 -18.001 -8.517 1.00 97.38 121 SER A O 1
ATOM 948 N N . GLY A 1 122 ? 10.350 -16.542 -6.870 1.00 95.00 122 GLY A N 1
ATOM 949 C CA . GLY A 1 122 ? 11.781 -16.417 -7.151 1.00 95.00 122 GLY A CA 1
ATOM 950 C C . GLY A 1 122 ? 12.560 -17.728 -7.037 1.00 95.00 122 GLY A C 1
ATOM 951 O O . GLY A 1 122 ? 13.517 -17.924 -7.781 1.00 95.00 122 GLY A O 1
ATOM 952 N N . SER A 1 123 ? 12.131 -18.669 -6.186 1.00 96.19 123 SER A N 1
ATOM 953 C CA . SER A 1 123 ? 12.788 -19.979 -6.034 1.00 96.19 123 SER A CA 1
ATOM 954 C C . SER A 1 123 ? 12.782 -20.823 -7.317 1.00 96.19 123 SER A C 1
ATOM 956 O O . SER A 1 123 ? 13.624 -21.701 -7.492 1.00 96.19 123 SER A O 1
ATOM 958 N N . THR A 1 124 ? 11.873 -20.515 -8.247 1.00 94.75 124 THR A N 1
ATOM 959 C CA . THR A 1 124 ? 11.793 -21.138 -9.578 1.00 94.75 124 THR A CA 1
ATOM 960 C C . THR A 1 124 ? 12.695 -20.467 -10.622 1.00 94.75 124 THR A C 1
ATOM 962 O O . THR A 1 124 ? 12.668 -20.844 -11.791 1.00 94.75 124 THR A O 1
ATOM 965 N N . ASN A 1 125 ? 13.506 -19.481 -10.216 1.00 90.31 125 ASN A N 1
ATOM 966 C CA . ASN A 1 125 ? 14.256 -18.566 -11.085 1.00 90.31 125 ASN A CA 1
ATOM 967 C C . ASN A 1 125 ? 13.364 -17.696 -11.988 1.00 90.31 125 ASN A C 1
ATOM 969 O O . ASN A 1 125 ? 13.765 -17.310 -13.090 1.00 90.31 125 ASN A O 1
ATOM 973 N N . ALA A 1 126 ? 12.152 -17.371 -11.530 1.00 92.19 126 ALA A N 1
ATOM 974 C CA . ALA A 1 126 ? 11.292 -16.412 -12.212 1.00 92.19 126 ALA A CA 1
ATOM 975 C C . ALA A 1 126 ? 11.933 -15.008 -12.254 1.00 92.19 126 ALA A C 1
ATOM 977 O O . ALA A 1 126 ? 12.725 -14.629 -11.391 1.00 92.19 126 ALA A O 1
ATOM 978 N N . ASN A 1 127 ? 11.579 -14.219 -13.273 1.00 92.50 127 ASN A N 1
ATOM 979 C CA . ASN A 1 127 ? 12.056 -12.842 -13.432 1.00 92.50 127 ASN A CA 1
ATOM 980 C C . ASN A 1 127 ? 11.674 -11.973 -12.215 1.00 92.50 127 ASN A C 1
ATOM 982 O O . ASN A 1 127 ? 10.556 -12.094 -11.710 1.00 92.50 127 ASN A O 1
ATOM 986 N N . LEU A 1 128 ? 12.558 -11.060 -11.787 1.00 93.19 128 LEU A N 1
ATOM 987 C CA . LEU A 1 128 ? 12.318 -10.174 -10.639 1.00 93.19 128 LEU A CA 1
ATOM 988 C C . LEU A 1 128 ? 10.968 -9.442 -10.706 1.00 93.19 128 LEU A C 1
ATOM 990 O O . LEU A 1 128 ? 10.209 -9.479 -9.743 1.00 93.19 128 LEU A O 1
ATOM 994 N N . PHE A 1 129 ? 10.640 -8.804 -11.833 1.00 95.56 129 PHE A N 1
ATOM 995 C CA . PHE A 1 129 ? 9.399 -8.032 -11.967 1.00 95.56 129 PHE A CA 1
ATOM 996 C C . PHE A 1 129 ? 8.157 -8.930 -11.945 1.00 95.56 129 PHE A C 1
ATOM 998 O O . PHE A 1 129 ? 7.128 -8.531 -11.406 1.00 95.56 129 PHE A O 1
ATOM 1005 N N . ALA A 1 130 ? 8.266 -10.165 -12.450 1.00 96.25 130 ALA A N 1
ATOM 1006 C CA . ALA A 1 130 ? 7.202 -11.161 -12.333 1.00 96.25 130 ALA A CA 1
ATOM 1007 C C . ALA A 1 130 ? 7.006 -11.608 -10.873 1.00 96.25 130 ALA A C 1
ATOM 1009 O O . ALA A 1 130 ? 5.874 -11.741 -10.414 1.00 96.25 130 ALA A O 1
ATOM 1010 N N . CYS A 1 131 ? 8.095 -11.776 -10.116 1.00 96.81 131 CYS A N 1
ATOM 1011 C CA . CYS A 1 131 ? 8.015 -12.068 -8.683 1.00 96.81 131 CYS A CA 1
ATOM 1012 C C . CYS A 1 131 ? 7.368 -10.909 -7.913 1.00 96.81 131 CYS A C 1
ATOM 1014 O O . CYS A 1 131 ? 6.527 -11.146 -7.051 1.00 96.81 131 CYS A O 1
ATOM 1016 N N . ILE A 1 132 ? 7.710 -9.660 -8.249 1.00 97.31 132 ILE A N 1
ATOM 1017 C CA . ILE A 1 132 ? 7.083 -8.473 -7.652 1.00 97.31 132 ILE A CA 1
ATOM 1018 C C . ILE A 1 132 ? 5.592 -8.409 -8.005 1.00 97.31 132 ILE A C 1
ATOM 1020 O O . ILE A 1 132 ? 4.792 -8.124 -7.121 1.00 97.31 132 ILE A O 1
ATOM 1024 N N . ALA A 1 133 ? 5.186 -8.754 -9.234 1.00 98.00 133 ALA A N 1
ATOM 1025 C CA . ALA A 1 133 ? 3.768 -8.843 -9.598 1.00 98.00 133 ALA A CA 1
ATOM 1026 C C . ALA A 1 133 ? 2.999 -9.852 -8.720 1.00 98.00 133 ALA A C 1
ATOM 1028 O O . ALA A 1 133 ? 1.890 -9.551 -8.279 1.00 98.00 133 ALA A O 1
ATOM 1029 N N . ALA A 1 134 ? 3.598 -11.004 -8.392 1.00 98.06 134 ALA A N 1
ATOM 1030 C CA . ALA A 1 134 ? 3.020 -11.956 -7.436 1.00 98.06 134 ALA A CA 1
ATOM 1031 C C . ALA A 1 134 ? 2.933 -11.377 -6.008 1.00 98.06 134 ALA A C 1
ATOM 1033 O O . ALA A 1 134 ? 1.944 -11.591 -5.302 1.00 98.06 134 ALA A O 1
ATOM 1034 N N . GLY A 1 135 ? 3.942 -10.604 -5.596 1.00 98.12 135 GLY A N 1
ATOM 1035 C CA . GLY A 1 135 ? 3.930 -9.847 -4.344 1.00 98.12 135 GLY A CA 1
ATOM 1036 C C . GLY A 1 135 ? 2.791 -8.830 -4.281 1.00 98.12 135 GLY A C 1
ATOM 1037 O O . GLY A 1 135 ? 2.048 -8.832 -3.306 1.00 98.12 135 GLY A O 1
ATOM 1038 N N . ILE A 1 136 ? 2.607 -8.026 -5.334 1.00 98.06 136 ILE A N 1
ATOM 1039 C CA . ILE A 1 136 ? 1.524 -7.036 -5.461 1.00 98.06 136 ILE A CA 1
ATOM 1040 C C . ILE A 1 136 ? 0.159 -7.726 -5.378 1.00 98.06 136 ILE A C 1
ATOM 1042 O O . ILE A 1 136 ? -0.691 -7.296 -4.604 1.00 98.06 136 ILE A O 1
ATOM 1046 N N . ALA A 1 137 ? -0.034 -8.824 -6.117 1.00 97.38 137 ALA A N 1
ATOM 1047 C CA . ALA A 1 137 ? -1.280 -9.590 -6.087 1.00 97.38 137 ALA A CA 1
ATOM 1048 C C . ALA A 1 137 ? -1.603 -10.115 -4.679 1.00 97.38 137 ALA A C 1
ATOM 1050 O O . ALA A 1 137 ? -2.747 -10.070 -4.239 1.00 97.38 137 ALA A O 1
ATOM 1051 N N . THR A 1 138 ? -0.583 -10.584 -3.957 1.00 96.94 138 THR A N 1
ATOM 1052 C CA . THR A 1 138 ? -0.744 -11.081 -2.585 1.00 96.94 138 THR A CA 1
ATOM 1053 C C . THR A 1 138 ? -0.974 -9.941 -1.590 1.00 96.94 138 THR A C 1
ATOM 1055 O O . THR A 1 138 ? -1.736 -10.104 -0.641 1.00 96.94 138 THR A O 1
ATOM 1058 N N . LEU A 1 139 ? -0.331 -8.786 -1.798 1.00 95.25 139 LEU A N 1
ATOM 1059 C CA . LEU A 1 139 ? -0.499 -7.585 -0.977 1.00 95.25 139 LEU A CA 1
ATOM 1060 C C . LEU A 1 139 ? -1.900 -6.990 -1.110 1.00 95.25 139 LEU A C 1
ATOM 1062 O O . LEU A 1 139 ? -2.445 -6.535 -0.116 1.00 95.25 139 LEU A O 1
ATOM 1066 N N . TRP A 1 140 ? -2.501 -7.046 -2.298 1.00 94.69 140 TRP A N 1
ATOM 1067 C CA . TRP A 1 140 ? -3.836 -6.499 -2.552 1.00 94.69 140 TRP A CA 1
ATOM 1068 C C . TRP A 1 140 ? -4.958 -7.183 -1.745 1.00 94.69 140 TRP A C 1
ATOM 1070 O O . TRP A 1 140 ? -6.018 -6.600 -1.548 1.00 94.69 140 TRP A O 1
ATOM 1080 N N . GLY A 1 141 ? -4.754 -8.404 -1.241 1.00 89.44 141 GLY A N 1
ATOM 1081 C CA . GLY A 1 141 ? -5.766 -9.072 -0.419 1.00 89.44 141 GLY A CA 1
ATOM 1082 C C . GLY A 1 141 ? -6.146 -8.254 0.825 1.00 89.44 141 GLY A C 1
ATOM 1083 O O . GLY A 1 141 ? -5.268 -7.780 1.547 1.00 89.44 141 GLY A O 1
ATOM 1084 N N . SER A 1 142 ? -7.448 -8.151 1.118 1.00 80.50 142 SER A N 1
ATOM 1085 C CA . SER A 1 142 ? -7.990 -7.372 2.250 1.00 80.50 142 SER A CA 1
ATOM 1086 C C . SER A 1 142 ? -7.457 -7.807 3.619 1.00 80.50 142 SER A C 1
ATOM 1088 O O . SER A 1 142 ? -7.325 -6.997 4.526 1.00 80.50 142 SER A O 1
ATOM 1090 N N . ALA A 1 143 ? -7.087 -9.081 3.768 1.00 80.69 143 ALA A N 1
ATOM 1091 C CA . ALA A 1 143 ? -6.474 -9.618 4.984 1.00 80.69 143 ALA A CA 1
ATOM 1092 C C . ALA A 1 143 ? -4.956 -9.344 5.103 1.00 80.69 143 ALA A C 1
ATOM 1094 O O . ALA A 1 143 ? -4.310 -9.873 6.010 1.00 80.69 143 ALA A O 1
ATOM 1095 N N . HIS A 1 144 ? -4.373 -8.598 4.160 1.00 84.94 144 HIS A N 1
ATOM 1096 C CA . HIS A 1 144 ? -2.964 -8.205 4.151 1.00 84.94 144 HIS A CA 1
ATOM 1097 C C . HIS A 1 144 ? -2.841 -6.697 3.897 1.00 84.94 144 HIS A C 1
ATOM 1099 O O . HIS A 1 144 ? -3.193 -5.922 4.776 1.00 84.94 144 HIS A O 1
ATOM 1105 N N . GLY A 1 145 ? -2.382 -6.258 2.724 1.00 81.62 145 GLY A N 1
ATOM 1106 C CA . GLY A 1 145 ? -2.160 -4.838 2.434 1.00 81.62 145 GLY A CA 1
ATOM 1107 C C . GLY A 1 145 ? -3.410 -4.057 2.037 1.00 81.62 145 GLY A C 1
ATOM 1108 O O . GLY A 1 145 ? -3.342 -2.839 2.008 1.00 81.62 145 GLY A O 1
ATOM 1109 N N . GLY A 1 146 ? -4.535 -4.723 1.754 1.00 83.81 146 GLY A N 1
ATOM 1110 C CA . GLY A 1 146 ? -5.827 -4.053 1.557 1.00 83.81 146 GLY A CA 1
ATOM 1111 C C . GLY A 1 146 ? -6.512 -3.635 2.865 1.00 83.81 146 GLY A C 1
ATOM 1112 O O . GLY A 1 146 ? -7.610 -3.093 2.832 1.00 83.81 146 GLY A O 1
ATOM 1113 N N . ALA A 1 147 ? -5.902 -3.904 4.024 1.00 85.00 147 ALA A N 1
ATOM 1114 C CA . ALA A 1 147 ? -6.502 -3.600 5.320 1.00 85.00 147 ALA A CA 1
ATOM 1115 C C . ALA A 1 147 ? -6.667 -2.091 5.569 1.00 85.00 147 ALA A C 1
ATOM 1117 O O . ALA A 1 147 ? -7.618 -1.700 6.238 1.00 85.00 147 ALA A O 1
ATOM 1118 N N . ASN A 1 148 ? -5.782 -1.248 5.030 1.00 86.69 148 ASN A N 1
ATOM 1119 C CA . ASN A 1 148 ? -5.882 0.212 5.144 1.00 86.69 148 ASN A CA 1
ATOM 1120 C C . ASN A 1 148 ? -7.084 0.775 4.358 1.00 86.69 148 ASN A C 1
ATOM 1122 O O . ASN A 1 148 ? -7.825 1.607 4.875 1.00 86.69 148 ASN A O 1
ATOM 1126 N N . GLU A 1 149 ? -7.346 0.267 3.153 1.00 89.50 149 GLU A N 1
ATOM 1127 C CA . GLU A 1 149 ? -8.554 0.586 2.384 1.00 89.50 149 GLU A CA 1
ATOM 1128 C C . GLU A 1 149 ? -9.810 0.157 3.153 1.00 89.50 149 GLU A C 1
ATOM 1130 O O . GLU A 1 149 ? -10.755 0.930 3.293 1.00 89.50 149 GLU A O 1
ATOM 1135 N N . GLU A 1 150 ? -9.783 -1.032 3.758 1.00 90.12 150 GLU A N 1
ATOM 1136 C CA . GLU A 1 150 ? -10.881 -1.519 4.593 1.00 90.12 150 GLU A CA 1
ATOM 1137 C C . GLU A 1 150 ? -11.086 -0.694 5.876 1.00 90.12 150 GLU A C 1
ATOM 1139 O O . GLU A 1 150 ? -12.217 -0.588 6.353 1.00 90.12 150 GLU A O 1
ATOM 1144 N N . VAL A 1 151 ? -10.040 -0.062 6.427 1.00 92.12 151 VAL A N 1
ATOM 1145 C CA . VAL A 1 151 ? -10.184 0.921 7.516 1.00 92.12 151 VAL A CA 1
ATOM 1146 C C . VAL A 1 151 ? -10.989 2.122 7.031 1.00 92.12 151 VAL A C 1
ATOM 1148 O O . VAL A 1 151 ? -11.952 2.500 7.696 1.00 92.12 151 VAL A O 1
ATOM 1151 N N . ILE A 1 152 ? -10.654 2.694 5.873 1.00 91.31 152 ILE A N 1
ATOM 1152 C CA . ILE A 1 152 ? -11.397 3.834 5.317 1.00 91.31 152 ILE A CA 1
ATOM 1153 C C . ILE A 1 152 ? -12.847 3.439 5.012 1.00 91.31 152 ILE A C 1
ATOM 1155 O O . ILE A 1 152 ? -13.761 4.116 5.481 1.00 91.31 152 ILE A O 1
ATOM 1159 N N . ASN A 1 153 ? -13.070 2.300 4.348 1.00 92.00 153 ASN A N 1
ATOM 1160 C CA . ASN A 1 153 ? -14.410 1.776 4.054 1.00 92.00 153 ASN A CA 1
ATOM 1161 C C . ASN A 1 153 ? -15.239 1.579 5.335 1.00 92.00 153 ASN A C 1
ATOM 1163 O O . ASN A 1 153 ? -16.415 1.941 5.386 1.00 92.00 153 ASN A O 1
ATOM 1167 N N . MET A 1 154 ? -14.626 1.047 6.398 1.00 93.62 154 MET A N 1
ATOM 1168 C CA . MET A 1 154 ? -15.270 0.890 7.702 1.00 93.62 154 MET A CA 1
ATOM 1169 C C . MET A 1 154 ? -15.645 2.247 8.316 1.00 93.62 154 MET A C 1
ATOM 1171 O O . MET A 1 154 ? -16.761 2.405 8.814 1.00 93.62 154 MET A O 1
ATOM 1175 N N . LEU A 1 155 ? -14.738 3.229 8.294 1.00 92.56 155 LEU A N 1
ATOM 1176 C CA . LEU A 1 155 ? -15.003 4.576 8.814 1.00 92.56 155 LEU A CA 1
ATOM 1177 C C . LEU A 1 155 ? -16.128 5.270 8.026 1.00 92.56 155 LEU A C 1
ATOM 1179 O O . LEU A 1 155 ? -16.996 5.911 8.626 1.00 92.56 155 LEU A O 1
ATOM 1183 N N . GLU A 1 156 ? -16.170 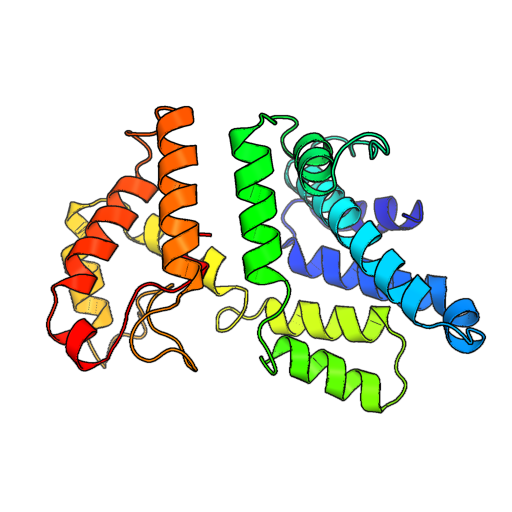5.083 6.707 1.00 92.31 156 GLU A N 1
ATOM 1184 C CA . GLU A 1 156 ? -17.251 5.560 5.843 1.00 92.31 156 GLU A CA 1
ATOM 1185 C C . GLU A 1 156 ? -18.585 4.836 6.100 1.00 92.31 156 GLU A C 1
ATOM 1187 O O . GLU A 1 156 ? -19.637 5.479 6.085 1.00 92.31 156 GLU A O 1
ATOM 1192 N N . GLU A 1 157 ? -18.580 3.528 6.398 1.00 93.25 157 GLU A N 1
ATOM 1193 C CA . GLU A 1 157 ? -19.789 2.768 6.767 1.00 93.25 157 GLU A CA 1
ATOM 1194 C C . GLU A 1 157 ? -20.380 3.260 8.098 1.00 93.25 157 GLU A C 1
ATOM 1196 O O . GLU A 1 157 ? -21.606 3.313 8.260 1.00 93.25 157 GLU A O 1
ATOM 1201 N N . ILE A 1 158 ? -19.520 3.664 9.043 1.00 92.44 158 ILE A N 1
ATOM 1202 C CA . ILE A 1 158 ? -19.938 4.200 10.344 1.00 92.44 158 ILE A CA 1
ATOM 1203 C C . ILE A 1 158 ? -20.720 5.508 10.170 1.00 92.44 158 ILE A C 1
ATOM 1205 O O . ILE A 1 158 ? -21.718 5.698 10.870 1.00 92.44 158 ILE A O 1
ATOM 1209 N N . LYS A 1 159 ? -20.336 6.379 9.224 1.00 87.88 159 LYS A N 1
ATOM 1210 C CA . LYS A 1 159 ? -20.994 7.657 8.846 1.00 87.88 159 LYS A CA 1
ATOM 1211 C C . LYS A 1 159 ? -21.203 8.714 9.932 1.00 87.88 159 LYS A C 1
ATOM 1213 O O . LYS A 1 159 ? -21.512 9.851 9.593 1.00 87.88 159 LYS A O 1
ATOM 1218 N N . HIS A 1 160 ? -21.212 8.359 11.214 1.00 89.81 160 HIS A N 1
ATOM 1219 C CA . HIS A 1 160 ? -21.376 9.298 12.315 1.00 89.81 160 HIS A CA 1
ATOM 1220 C C . HIS A 1 160 ? -20.788 8.749 13.618 1.00 89.81 160 HIS A C 1
ATOM 1222 O O . HIS A 1 160 ? -21.016 7.576 13.917 1.00 89.81 160 HIS A O 1
ATOM 1228 N N . PRO A 1 161 ? -20.109 9.586 14.427 1.00 87.12 161 PRO A N 1
ATOM 1229 C CA . PRO A 1 161 ? -19.700 9.280 15.801 1.00 87.12 161 PRO A CA 1
ATOM 1230 C C . PRO A 1 161 ? -20.718 8.488 16.632 1.00 87.12 161 PRO A C 1
ATOM 1232 O O . PRO A 1 161 ? -20.380 7.484 17.255 1.00 87.12 161 PRO A O 1
ATOM 1235 N N . ASP A 1 162 ? -21.994 8.872 16.572 1.00 90.44 162 ASP A N 1
ATOM 1236 C CA . ASP A 1 162 ? -23.064 8.230 17.352 1.00 90.44 162 ASP A CA 1
ATOM 1237 C C . ASP A 1 162 ? -23.303 6.757 16.971 1.00 90.44 162 ASP A C 1
ATOM 1239 O O . ASP A 1 162 ? -23.859 5.986 17.753 1.00 90.44 162 ASP A O 1
ATOM 1243 N N . ASN A 1 163 ? -22.869 6.336 15.779 1.00 93.44 163 ASN A N 1
ATOM 1244 C CA . ASN A 1 163 ? -22.982 4.949 15.339 1.00 93.44 163 ASN A CA 1
ATOM 1245 C C . ASN A 1 163 ? -21.851 4.064 15.877 1.00 93.44 163 ASN A C 1
ATOM 1247 O O . ASN A 1 163 ? -21.977 2.842 15.804 1.00 93.44 163 ASN A O 1
ATOM 1251 N N . ILE A 1 164 ? -20.770 4.621 16.437 1.00 93.25 164 ILE A N 1
ATOM 1252 C CA . ILE A 1 164 ? -19.598 3.836 16.862 1.00 93.25 164 ILE A CA 1
ATOM 1253 C C . ILE A 1 164 ? -19.998 2.722 17.833 1.00 93.25 164 ILE A C 1
ATOM 1255 O O . ILE A 1 164 ? -19.612 1.571 17.636 1.00 93.25 164 ILE A O 1
ATOM 1259 N N . SER A 1 165 ? -20.846 3.009 18.826 1.00 92.69 165 SER A N 1
ATOM 1260 C CA . SER A 1 165 ? -21.294 1.997 19.793 1.00 92.69 165 SER A CA 1
ATOM 1261 C C . SER A 1 165 ? -21.998 0.808 19.126 1.00 92.69 165 SER A C 1
ATOM 1263 O O . SER A 1 165 ? -21.827 -0.330 19.563 1.00 92.69 165 SER A O 1
ATOM 1265 N N . LYS A 1 166 ? -22.740 1.042 18.032 1.00 94.88 166 LYS A N 1
ATOM 1266 C CA . LYS A 1 166 ? -23.377 -0.021 17.240 1.00 94.88 166 LYS A CA 1
ATOM 1267 C C . LYS A 1 166 ? -22.330 -0.897 16.551 1.00 94.88 166 LYS A C 1
ATOM 1269 O O . LYS A 1 166 ? -22.446 -2.117 16.589 1.00 94.88 166 LYS A O 1
ATOM 1274 N N . PHE A 1 167 ? -21.316 -0.300 15.932 1.00 94.62 167 PHE A N 1
ATOM 1275 C CA . PHE A 1 167 ? -20.257 -1.042 15.239 1.00 94.62 167 PHE A CA 1
ATOM 1276 C C . PHE A 1 167 ? -19.336 -1.792 16.203 1.00 94.62 167 PHE A C 1
ATOM 1278 O O . PHE A 1 167 ? -18.932 -2.918 15.923 1.00 94.62 167 PHE A O 1
ATOM 1285 N N . ILE A 1 168 ? -19.089 -1.227 17.384 1.00 94.12 168 ILE A N 1
ATOM 1286 C CA . ILE A 1 168 ? -18.408 -1.923 18.475 1.00 94.12 168 ILE A CA 1
ATOM 1287 C C . ILE A 1 168 ? -19.216 -3.146 18.920 1.00 94.12 168 ILE A C 1
ATOM 1289 O O . ILE A 1 168 ? -18.644 -4.223 19.056 1.00 94.12 168 ILE A O 1
ATOM 1293 N N . ALA A 1 169 ? -20.537 -3.026 19.094 1.00 94.75 169 ALA A N 1
ATOM 1294 C CA . ALA A 1 169 ? -21.382 -4.173 19.426 1.00 94.75 169 ALA A CA 1
ATOM 1295 C C . ALA A 1 169 ? -21.335 -5.260 18.338 1.00 94.75 169 ALA A C 1
ATOM 1297 O O . ALA A 1 169 ? -21.169 -6.431 18.670 1.00 94.75 169 ALA A O 1
ATOM 1298 N N . ARG A 1 170 ? -21.384 -4.871 17.055 1.00 95.19 170 ARG A N 1
ATOM 1299 C CA . ARG A 1 170 ? -21.214 -5.791 15.915 1.00 95.19 170 ARG A CA 1
ATOM 1300 C C . ARG A 1 170 ? -19.868 -6.517 15.950 1.00 95.19 170 ARG A C 1
ATOM 1302 O O . ARG A 1 170 ? -19.829 -7.728 15.809 1.00 95.19 170 ARG A O 1
ATOM 1309 N N . ALA A 1 171 ? -18.764 -5.812 16.209 1.00 93.56 171 ALA A N 1
ATOM 1310 C CA . ALA A 1 171 ? -17.425 -6.415 16.256 1.00 93.56 171 ALA A CA 1
ATOM 1311 C C . ALA A 1 171 ? -17.244 -7.440 17.394 1.00 93.56 171 ALA A C 1
ATOM 1313 O O . ALA A 1 171 ? -16.334 -8.276 17.341 1.00 93.56 171 ALA A O 1
ATOM 1314 N N . LYS A 1 172 ? -18.085 -7.355 18.433 1.00 93.88 172 LYS A N 1
ATOM 1315 C CA . LYS A 1 172 ? -18.115 -8.284 19.570 1.00 93.88 172 LYS A CA 1
ATOM 1316 C C . LYS A 1 172 ? -19.069 -9.458 19.384 1.00 93.88 172 LYS A C 1
ATOM 1318 O O . LYS A 1 172 ? -19.005 -10.394 20.177 1.00 93.88 172 LYS A O 1
ATOM 1323 N N . ASP A 1 173 ? -19.964 -9.390 18.405 1.00 93.75 173 ASP A N 1
ATOM 1324 C CA . ASP A 1 173 ? -20.907 -10.460 18.123 1.00 93.75 173 ASP A CA 1
ATOM 1325 C C . ASP A 1 173 ? -20.211 -11.548 17.297 1.00 93.75 173 ASP A C 1
ATOM 1327 O O . ASP A 1 173 ? -19.823 -11.333 16.149 1.00 93.75 173 ASP A O 1
ATOM 1331 N N . ASP A 1 174 ? -20.052 -12.736 17.881 1.00 88.94 174 ASP A N 1
ATOM 1332 C CA . ASP A 1 174 ? -19.451 -13.886 17.201 1.00 88.94 174 ASP A CA 1
ATOM 1333 C C . ASP A 1 174 ? -20.306 -14.389 16.018 1.00 88.94 174 ASP A C 1
ATOM 1335 O O . ASP A 1 174 ? -19.804 -15.145 15.185 1.00 88.94 174 ASP A O 1
ATOM 1339 N N . GLN A 1 175 ? -21.583 -13.987 15.932 1.00 93.00 175 GLN A N 1
ATOM 1340 C CA . GLN A 1 175 ? -22.473 -14.286 14.805 1.00 93.00 175 GLN A CA 1
ATOM 1341 C C . GLN A 1 175 ? -22.428 -13.221 13.696 1.00 93.00 175 GLN A C 1
ATOM 1343 O O . GLN A 1 175 ? -22.931 -13.479 12.601 1.00 93.00 175 GLN A O 1
ATOM 1348 N N . ASP A 1 176 ? -21.824 -12.051 13.941 1.00 91.31 176 ASP A N 1
ATOM 1349 C CA . ASP A 1 176 ? -21.610 -11.026 12.917 1.00 91.31 176 ASP A CA 1
ATOM 1350 C C . ASP A 1 176 ? -20.235 -11.233 12.250 1.00 91.31 176 ASP A C 1
ATOM 1352 O O . ASP A 1 176 ? -19.190 -11.415 12.889 1.00 91.31 176 ASP A O 1
ATOM 1356 N N . SER A 1 177 ? -20.224 -11.205 10.917 1.00 88.62 177 SER A N 1
ATOM 1357 C CA . SER A 1 177 ? -18.992 -11.261 10.128 1.00 88.62 177 SER A CA 1
ATOM 1358 C C . SER A 1 177 ? -18.157 -9.984 10.238 1.00 88.62 177 SER A C 1
ATOM 1360 O O . SER A 1 177 ? -16.986 -10.001 9.863 1.00 88.62 177 SER A O 1
ATOM 1362 N N . PHE A 1 178 ? -18.738 -8.886 10.730 1.00 89.88 178 PHE A N 1
ATOM 1363 C CA . PHE A 1 178 ? -18.053 -7.614 10.908 1.00 89.88 178 PHE A CA 1
ATOM 1364 C C . PHE A 1 178 ? -16.839 -7.755 11.834 1.00 89.88 178 PHE A C 1
ATOM 1366 O O . PHE A 1 178 ? -16.894 -8.370 12.905 1.00 89.88 178 PHE A O 1
ATOM 1373 N N . LYS A 1 179 ? -15.722 -7.157 11.417 1.00 88.25 179 LYS A N 1
ATOM 1374 C CA . LYS A 1 179 ? -14.489 -7.062 12.198 1.00 88.25 179 LYS A CA 1
ATOM 1375 C C . LYS A 1 179 ? -14.008 -5.624 12.195 1.00 88.25 179 LYS A C 1
ATOM 1377 O O . LYS A 1 179 ? -14.199 -4.898 11.227 1.00 88.25 179 LYS A O 1
ATOM 1382 N N . LEU A 1 180 ? -13.384 -5.236 13.302 1.00 89.94 180 LEU A N 1
ATOM 1383 C CA . LEU A 1 180 ? -12.805 -3.912 13.449 1.00 89.94 180 LEU A CA 1
ATOM 1384 C C . LEU A 1 180 ? -11.485 -3.857 12.666 1.00 89.94 180 LEU A C 1
ATOM 1386 O O . LEU A 1 180 ? -10.477 -4.412 13.105 1.00 89.94 180 LEU A O 1
ATOM 1390 N N . MET A 1 181 ? -11.522 -3.248 11.482 1.00 91.19 181 MET A N 1
ATOM 1391 C CA . MET A 1 181 ? -10.371 -3.140 10.583 1.00 91.19 181 MET A CA 1
ATOM 1392 C C . MET A 1 181 ? -9.308 -2.213 11.180 1.00 91.19 181 MET A C 1
ATOM 1394 O O . MET A 1 181 ? -9.641 -1.238 11.851 1.00 91.19 181 MET A O 1
ATOM 1398 N N . GLY A 1 182 ? -8.027 -2.531 10.973 1.00 89.88 182 GLY A N 1
ATOM 1399 C CA . GLY A 1 182 ? -6.909 -1.790 11.575 1.00 89.88 182 GLY A CA 1
ATOM 1400 C C . GLY A 1 182 ? -6.631 -2.126 13.049 1.00 89.88 182 GLY A C 1
ATOM 1401 O O . GLY A 1 182 ? -5.833 -1.448 13.691 1.00 89.88 182 GLY A O 1
ATOM 1402 N N . PHE A 1 183 ? -7.258 -3.171 13.608 1.00 90.69 183 PHE A N 1
ATOM 1403 C CA . PHE A 1 183 ? -7.035 -3.606 14.991 1.00 90.69 183 PHE A CA 1
ATOM 1404 C C . PHE A 1 183 ? -6.526 -5.042 15.086 1.00 90.69 183 PHE A C 1
ATOM 1406 O O . PHE A 1 183 ? -6.980 -5.958 14.402 1.00 90.69 183 PHE A O 1
ATOM 1413 N N . GLY A 1 184 ? -5.608 -5.250 16.027 1.00 87.50 184 GLY A N 1
ATOM 1414 C CA . GLY A 1 184 ? -4.926 -6.516 16.230 1.00 87.50 184 GLY A CA 1
ATOM 1415 C C . GLY A 1 184 ? -3.796 -6.734 15.229 1.00 87.50 184 GLY A C 1
ATOM 1416 O O . GLY A 1 184 ? -3.666 -6.062 14.204 1.00 87.50 184 GLY A O 1
ATOM 1417 N N . HIS A 1 185 ? -2.924 -7.681 15.561 1.00 85.56 185 HIS A N 1
ATOM 1418 C CA . HIS A 1 185 ? -1.776 -7.991 14.729 1.00 85.56 185 HIS A CA 1
ATOM 1419 C C . HIS A 1 185 ? -1.311 -9.434 14.965 1.00 85.56 185 HIS A C 1
ATOM 1421 O O . HIS A 1 185 ? -1.230 -9.908 16.098 1.00 85.56 185 HIS A O 1
ATOM 1427 N N . ARG A 1 186 ? -0.957 -10.153 13.892 1.00 81.94 186 ARG A N 1
ATOM 1428 C CA . ARG A 1 186 ? -0.541 -11.568 13.974 1.00 81.94 186 ARG A CA 1
ATOM 1429 C C . ARG A 1 186 ? 0.762 -11.765 14.764 1.00 81.94 186 ARG A C 1
ATOM 1431 O O . ARG A 1 186 ? 0.903 -12.742 15.493 1.00 81.94 186 ARG A O 1
ATOM 1438 N N . VAL A 1 187 ? 1.716 -10.848 14.589 1.00 82.81 187 VAL A N 1
ATOM 1439 C CA . VAL A 1 187 ? 3.027 -10.843 15.274 1.00 82.81 187 VAL A CA 1
ATOM 1440 C C . VAL A 1 187 ? 3.009 -10.035 16.582 1.00 82.81 187 VAL A C 1
ATOM 1442 O O . VAL A 1 187 ? 3.329 -10.573 17.643 1.00 82.81 187 VAL A O 1
ATOM 1445 N N . TYR A 1 188 ? 2.629 -8.754 16.535 1.00 81.19 188 TYR A N 1
ATOM 1446 C CA . TYR A 1 188 ? 2.595 -7.882 17.706 1.00 81.19 188 TYR A CA 1
ATOM 1447 C C . TYR A 1 188 ? 1.397 -8.161 18.617 1.00 81.19 188 TYR A C 1
ATOM 1449 O O . TYR A 1 188 ? 0.254 -7.901 18.267 1.00 81.19 188 TYR A O 1
ATOM 1457 N N . LYS A 1 189 ? 1.664 -8.662 19.828 1.00 77.19 189 LYS A N 1
ATOM 1458 C CA . LYS A 1 189 ? 0.609 -8.981 20.802 1.00 77.19 189 LYS A CA 1
ATOM 1459 C C . LYS A 1 189 ? 0.231 -7.827 21.725 1.00 77.19 189 LYS A C 1
ATOM 1461 O O . LYS A 1 189 ? -0.816 -7.911 22.331 1.00 77.19 189 LYS A O 1
ATOM 1466 N N . ASN A 1 190 ? 1.076 -6.816 21.918 1.00 79.06 190 ASN A N 1
ATOM 1467 C CA . ASN A 1 190 ? 0.828 -5.787 22.943 1.00 79.06 190 ASN A CA 1
ATOM 1468 C C . ASN A 1 190 ? 0.621 -4.389 22.351 1.00 79.06 190 ASN A C 1
ATOM 1470 O O . ASN A 1 190 ? -0.169 -3.628 22.882 1.00 79.06 190 ASN A O 1
ATOM 1474 N N . TYR A 1 191 ? 1.356 -4.041 21.298 1.00 80.56 191 TYR A N 1
ATOM 1475 C CA . TYR A 1 191 ? 1.151 -2.839 20.490 1.00 80.56 191 TYR A CA 1
ATOM 1476 C C . TYR A 1 191 ? 2.003 -2.959 19.223 1.00 80.56 191 TYR A C 1
ATOM 1478 O O . TYR A 1 191 ? 3.041 -3.629 19.247 1.00 80.56 191 TYR A O 1
ATOM 1486 N N . ASP A 1 192 ? 1.588 -2.309 18.137 1.00 85.31 192 ASP A N 1
ATOM 1487 C CA . ASP A 1 192 ? 2.407 -2.166 16.934 1.00 85.31 192 ASP A CA 1
ATOM 1488 C C . ASP A 1 192 ? 3.324 -0.932 17.083 1.00 85.31 192 ASP A C 1
ATOM 1490 O O . ASP A 1 192 ? 2.830 0.195 17.209 1.00 85.31 192 ASP A O 1
ATOM 1494 N N . PRO A 1 193 ? 4.661 -1.091 17.106 1.00 85.25 193 PRO A N 1
ATOM 1495 C CA . PRO A 1 193 ? 5.575 0.040 17.258 1.00 85.25 193 PRO A CA 1
ATOM 1496 C C . PRO A 1 193 ? 5.485 1.042 16.097 1.00 85.25 193 PRO A C 1
ATOM 1498 O O . PRO A 1 193 ? 5.756 2.227 16.304 1.00 85.25 193 PRO A O 1
ATOM 1501 N N . ARG A 1 194 ? 5.068 0.600 14.903 1.00 86.94 194 ARG A N 1
ATOM 1502 C CA . ARG A 1 194 ? 4.898 1.459 13.721 1.00 86.94 194 ARG A CA 1
ATOM 1503 C C . ARG A 1 194 ? 3.676 2.356 13.872 1.00 86.94 194 ARG A C 1
ATOM 1505 O O . ARG A 1 194 ? 3.755 3.545 13.576 1.00 86.94 194 ARG A O 1
ATOM 1512 N N . ALA A 1 195 ? 2.589 1.811 14.422 1.00 86.44 195 ALA A N 1
ATOM 1513 C CA . ALA A 1 195 ? 1.357 2.547 14.695 1.00 86.44 195 ALA A CA 1
ATOM 1514 C C . ALA A 1 195 ? 1.604 3.742 15.624 1.00 86.44 195 ALA A C 1
ATOM 1516 O O . ALA A 1 195 ? 1.138 4.846 15.367 1.00 86.44 195 ALA A O 1
ATOM 1517 N N . ARG A 1 196 ? 2.434 3.565 16.663 1.00 84.94 196 ARG A N 1
ATOM 1518 C CA . ARG A 1 196 ? 2.818 4.666 17.562 1.00 84.94 196 ARG A CA 1
ATOM 1519 C C . ARG A 1 196 ? 3.530 5.803 16.824 1.00 84.94 196 ARG A C 1
ATOM 1521 O O . ARG A 1 196 ? 3.294 6.964 17.145 1.00 84.94 196 ARG A O 1
ATOM 1528 N N . MET A 1 197 ? 4.411 5.480 15.876 1.00 86.25 197 MET A N 1
ATOM 1529 C CA . MET A 1 197 ? 5.112 6.491 15.081 1.00 86.25 197 MET A CA 1
ATOM 1530 C C . MET A 1 197 ? 4.159 7.188 14.106 1.00 86.25 197 MET A C 1
ATOM 1532 O O . MET A 1 197 ? 4.160 8.417 14.053 1.00 86.25 197 MET A O 1
ATOM 1536 N N . LEU A 1 198 ? 3.321 6.432 13.386 1.00 87.62 198 LEU A N 1
ATOM 1537 C CA . LEU A 1 198 ? 2.344 7.008 12.456 1.00 87.62 198 LEU A CA 1
ATOM 1538 C C . LEU A 1 198 ? 1.291 7.856 13.154 1.00 87.62 198 LEU A C 1
ATOM 1540 O O . LEU A 1 198 ? 0.932 8.895 12.623 1.00 87.62 198 LEU A O 1
ATOM 1544 N N . ARG A 1 199 ? 0.866 7.505 14.369 1.00 85.69 199 ARG A N 1
ATOM 1545 C CA . ARG A 1 199 ? -0.048 8.337 15.161 1.00 85.69 199 ARG A CA 1
ATOM 1546 C C . ARG A 1 199 ? 0.485 9.758 15.348 1.00 85.69 199 ARG A C 1
ATOM 1548 O O . ARG A 1 199 ? -0.254 10.724 15.194 1.00 85.69 199 ARG A O 1
ATOM 1555 N N . THR A 1 200 ? 1.779 9.908 15.642 1.00 85.75 200 THR A N 1
ATOM 1556 C CA . THR A 1 200 ? 2.409 11.234 15.745 1.00 85.75 200 THR A CA 1
ATOM 1557 C C . THR A 1 200 ? 2.399 11.967 14.403 1.00 85.75 200 THR A C 1
ATOM 1559 O O . THR A 1 200 ? 2.048 13.141 14.366 1.00 85.75 200 THR A O 1
ATOM 1562 N N . VAL A 1 201 ? 2.722 11.273 13.308 1.00 86.88 201 VAL A N 1
ATOM 1563 C CA . VAL A 1 201 ? 2.696 11.842 11.947 1.00 86.88 201 VAL A CA 1
ATOM 1564 C C . VAL A 1 201 ? 1.294 12.290 11.549 1.00 86.88 201 VAL A C 1
ATOM 1566 O O . VAL A 1 201 ? 1.126 13.387 11.031 1.00 86.88 201 VAL A O 1
ATOM 1569 N N . CYS A 1 202 ? 0.292 11.461 11.828 1.00 84.50 202 CYS A N 1
ATOM 1570 C CA . CYS A 1 202 ? -1.111 11.734 11.571 1.00 84.50 202 CYS A CA 1
ATOM 1571 C C . CYS A 1 202 ? -1.522 13.045 12.255 1.00 84.50 202 CYS A C 1
ATOM 1573 O O . CYS A 1 202 ? -1.978 13.969 11.589 1.00 84.50 202 CYS A O 1
ATOM 1575 N N . HIS A 1 203 ? -1.245 13.200 13.555 1.00 82.19 203 HIS A N 1
ATOM 1576 C CA . HIS A 1 203 ? -1.533 14.451 14.262 1.00 82.19 203 HIS A CA 1
ATOM 1577 C C . HIS A 1 203 ? -0.759 15.662 13.714 1.00 82.19 203 HIS A C 1
ATOM 1579 O O . HIS A 1 203 ? -1.332 16.746 13.637 1.00 82.19 203 HIS A O 1
ATOM 1585 N N . GLU A 1 204 ? 0.514 15.506 13.328 1.00 84.88 204 GLU A N 1
ATOM 1586 C CA . GLU A 1 204 ? 1.301 16.579 12.693 1.00 84.88 204 GLU A CA 1
ATOM 1587 C C . GLU A 1 204 ? 0.638 17.064 11.392 1.00 84.88 204 GLU A C 1
ATOM 1589 O O . GLU A 1 204 ? 0.442 18.265 11.218 1.00 84.88 204 GLU A O 1
ATOM 1594 N N . VAL A 1 205 ? 0.248 16.137 10.510 1.00 84.94 205 VAL A N 1
ATOM 1595 C CA . VAL A 1 205 ? -0.398 16.450 9.224 1.00 84.94 205 VAL A CA 1
ATOM 1596 C C . VAL A 1 205 ? -1.766 17.095 9.440 1.00 84.94 205 VAL A C 1
ATOM 1598 O O . VAL A 1 205 ? -2.072 18.117 8.837 1.00 84.94 205 VAL A O 1
ATOM 1601 N N . LEU A 1 206 ? -2.587 16.547 10.332 1.00 80.38 206 LEU A N 1
ATOM 1602 C CA . LEU A 1 206 ? -3.947 17.040 10.562 1.00 80.38 206 LEU A CA 1
ATOM 1603 C C . LEU A 1 206 ? -3.986 18.447 11.162 1.00 80.38 206 LEU A C 1
ATOM 1605 O O . LEU A 1 206 ? -4.858 19.243 10.813 1.00 80.38 206 LEU A O 1
ATOM 1609 N N . ASN A 1 207 ? -3.033 18.761 12.042 1.00 82.06 207 ASN A N 1
ATOM 1610 C CA . ASN A 1 207 ? -2.897 20.102 12.603 1.00 82.06 207 ASN A CA 1
ATOM 1611 C C . ASN A 1 207 ? -2.511 21.135 11.532 1.00 82.06 207 ASN A C 1
ATOM 1613 O O . ASN A 1 207 ? -2.987 22.265 11.592 1.00 82.06 207 ASN A O 1
ATOM 1617 N N . GLU A 1 208 ? -1.694 20.754 10.545 1.00 80.44 208 GLU A N 1
ATOM 1618 C CA . GLU A 1 208 ? -1.286 21.643 9.447 1.00 80.44 208 GLU A CA 1
ATOM 1619 C C . GLU A 1 208 ? -2.476 22.051 8.569 1.00 80.44 208 GLU A C 1
ATOM 1621 O O . GLU A 1 208 ? -2.657 23.229 8.264 1.00 80.44 208 GLU A O 1
ATOM 1626 N N . PHE A 1 209 ? -3.334 21.098 8.194 1.00 72.75 209 PHE A N 1
ATOM 1627 C CA . PHE A 1 209 ? -4.457 21.375 7.290 1.00 72.75 209 PHE A CA 1
ATOM 1628 C C . PHE A 1 209 ? -5.685 21.968 7.987 1.00 72.75 209 PHE A C 1
ATOM 1630 O O . PHE A 1 209 ? -6.684 22.247 7.327 1.00 72.75 209 PHE A O 1
ATOM 1637 N N . SER A 1 210 ? -5.629 22.189 9.309 1.00 65.00 210 SER A N 1
ATOM 1638 C CA . SER A 1 210 ? -6.787 22.616 10.112 1.00 65.00 210 SER A CA 1
ATOM 1639 C C . SER A 1 210 ? -8.027 21.746 9.857 1.00 65.00 210 SER A C 1
ATOM 1641 O O . SER A 1 210 ? -9.165 22.189 10.020 1.00 65.00 210 SER A O 1
ATOM 1643 N N . GLU A 1 211 ? -7.813 20.480 9.490 1.00 63.66 211 GLU A N 1
ATOM 1644 C CA . GLU A 1 211 ? -8.847 19.489 9.186 1.00 63.66 211 GLU A CA 1
ATOM 1645 C C . GLU A 1 211 ? -9.465 18.915 10.472 1.00 63.66 211 GLU A C 1
ATOM 1647 O O . GLU A 1 211 ? -9.843 17.749 10.566 1.00 63.66 211 GLU A O 1
ATOM 1652 N N . HIS A 1 212 ? -9.627 19.756 11.494 1.00 56.56 212 HIS A N 1
ATOM 1653 C CA . HIS A 1 212 ? -10.314 19.391 12.728 1.00 56.56 212 HIS A CA 1
ATOM 1654 C C . HIS A 1 212 ? -11.781 19.023 12.490 1.00 56.56 212 HIS A C 1
ATOM 1656 O O . HIS A 1 212 ? -12.381 18.381 13.346 1.00 56.56 212 HIS A O 1
ATOM 1662 N N . ASP A 1 213 ? -12.342 19.392 11.334 1.00 59.25 213 ASP A N 1
ATOM 1663 C CA . ASP A 1 213 ? -13.675 18.998 10.884 1.00 59.25 213 ASP A CA 1
ATOM 1664 C C . ASP A 1 213 ? -13.700 17.796 9.937 1.00 59.25 213 ASP A C 1
ATOM 1666 O O . ASP A 1 213 ? -14.784 17.406 9.495 1.00 59.25 213 ASP A O 1
ATOM 1670 N N . ASN A 1 214 ? -12.557 17.141 9.692 1.00 76.31 214 ASN A N 1
ATOM 1671 C CA . ASN A 1 214 ? -12.545 15.870 8.982 1.00 76.31 214 ASN A CA 1
ATOM 1672 C C . ASN A 1 214 ? -13.354 14.840 9.779 1.00 76.31 214 ASN A C 1
ATOM 1674 O O . ASN A 1 214 ? -13.032 14.439 10.901 1.00 76.31 214 ASN A O 1
ATOM 1678 N N . HIS A 1 215 ? -14.473 14.452 9.188 1.00 82.06 215 HIS A N 1
ATOM 1679 C CA . HIS A 1 215 ? -15.456 13.606 9.825 1.00 82.06 215 HIS A CA 1
ATOM 1680 C C . HIS A 1 215 ? -14.929 12.189 10.093 1.00 82.06 215 HIS A C 1
ATOM 1682 O O . HIS A 1 215 ? -15.150 11.652 11.181 1.00 82.06 215 HIS A O 1
ATOM 1688 N N . LEU A 1 216 ? -14.196 11.612 9.135 1.00 85.50 216 LEU A N 1
ATOM 1689 C CA . LEU A 1 216 ? -13.615 10.275 9.271 1.00 85.50 216 LEU A CA 1
ATOM 1690 C C . LEU A 1 216 ? -12.568 10.252 10.382 1.00 85.50 216 LEU A C 1
ATOM 1692 O O . LEU A 1 216 ? -12.538 9.312 11.171 1.00 85.50 216 LEU A O 1
ATOM 1696 N N . LEU A 1 217 ? -11.788 11.327 10.517 1.00 81.19 217 LEU A N 1
ATOM 1697 C CA . LEU A 1 217 ? -10.841 11.473 11.617 1.00 81.19 217 LEU A CA 1
ATOM 1698 C C . LEU A 1 217 ? -11.536 11.470 12.983 1.00 81.19 217 LEU A C 1
ATOM 1700 O O . LEU A 1 217 ? -11.093 10.772 13.894 1.00 81.19 217 LEU A O 1
ATOM 1704 N N . LYS A 1 218 ? -12.622 12.238 13.146 1.00 83.50 218 LYS A N 1
ATOM 1705 C CA . LYS A 1 218 ? -13.375 12.267 14.414 1.00 83.50 218 LYS A CA 1
ATOM 1706 C C . LYS A 1 218 ? -13.881 10.873 14.780 1.00 83.50 218 LYS A C 1
ATOM 1708 O O . LYS A 1 218 ? -13.787 10.485 15.943 1.00 83.50 218 LYS A O 1
ATOM 1713 N N . ILE A 1 219 ? -14.375 10.124 13.791 1.00 90.06 219 ILE A N 1
ATOM 1714 C CA . ILE A 1 219 ? -14.782 8.730 13.984 1.00 90.06 219 ILE A CA 1
ATOM 1715 C C . ILE A 1 219 ? -13.579 7.882 14.396 1.00 90.06 219 ILE A C 1
ATOM 1717 O O . ILE A 1 219 ? -13.665 7.191 15.405 1.00 90.06 219 ILE A O 1
ATOM 1721 N N . ALA A 1 220 ? -12.463 7.956 13.668 1.00 89.38 220 ALA A N 1
ATOM 1722 C CA . ALA A 1 220 ? -11.269 7.162 13.942 1.00 89.38 220 ALA A CA 1
ATOM 1723 C C . ALA A 1 220 ? -10.728 7.409 15.360 1.00 89.38 220 ALA A C 1
ATOM 1725 O O . ALA A 1 220 ? -10.514 6.459 16.106 1.00 89.38 220 ALA A O 1
ATOM 1726 N N . MET A 1 221 ? -10.592 8.668 15.783 1.00 85.38 221 MET A N 1
ATOM 1727 C CA . MET A 1 221 ? -10.098 9.012 17.123 1.00 85.38 221 MET A CA 1
ATOM 1728 C C . MET A 1 221 ? -11.014 8.493 18.238 1.00 85.38 221 MET A C 1
ATOM 1730 O O . MET A 1 221 ? -10.541 7.980 19.249 1.00 85.38 221 MET A O 1
ATOM 1734 N N . GLN A 1 222 ? -12.332 8.611 18.071 1.00 89.38 222 GLN A N 1
ATOM 1735 C CA . GLN A 1 222 ? -13.276 8.083 19.057 1.00 89.38 222 GLN A CA 1
ATOM 1736 C C . GLN A 1 222 ? -13.311 6.552 19.0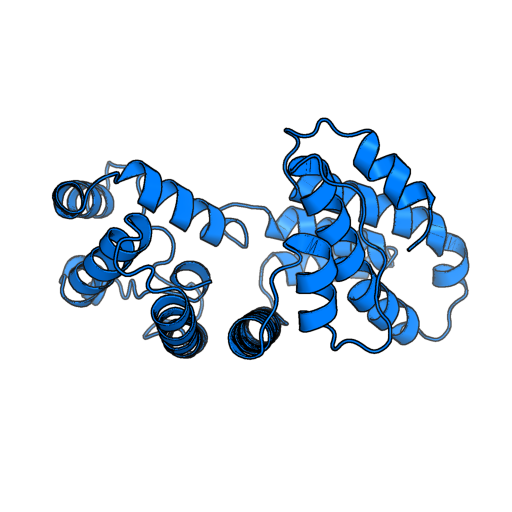61 1.00 89.38 222 GLN A C 1
ATOM 1738 O O . GLN A 1 222 ? -13.440 5.943 20.121 1.00 89.38 222 GLN A O 1
ATOM 1743 N N . LEU A 1 223 ? -13.182 5.928 17.890 1.00 91.69 223 LEU A N 1
ATOM 1744 C CA . LEU A 1 223 ? -13.123 4.479 17.744 1.00 91.69 223 LEU A CA 1
ATOM 1745 C C . LEU A 1 223 ? -11.866 3.906 18.410 1.00 91.69 223 LEU A C 1
ATOM 1747 O O . LEU A 1 223 ? -11.969 2.915 19.131 1.00 91.69 223 LEU A O 1
ATOM 1751 N N . GLU A 1 224 ? -10.713 4.556 18.214 1.00 90.56 224 GLU A N 1
ATOM 1752 C CA . GLU A 1 224 ? -9.451 4.261 18.903 1.00 90.56 224 GLU A CA 1
ATOM 1753 C C . GLU A 1 224 ? -9.650 4.318 20.420 1.00 90.56 224 GLU A C 1
ATOM 1755 O O . GLU A 1 224 ? -9.397 3.333 21.114 1.00 90.56 224 GLU A O 1
ATOM 1760 N N . GLU A 1 225 ? -10.158 5.443 20.927 1.00 90.56 225 GLU A N 1
ATOM 1761 C CA . GLU A 1 225 ? -10.333 5.674 22.361 1.00 90.56 225 GLU A CA 1
ATOM 1762 C C . GLU A 1 225 ? -11.262 4.636 23.001 1.00 90.56 225 GLU A C 1
ATOM 1764 O O . GLU A 1 225 ? -10.945 4.080 24.055 1.00 90.56 225 GLU A O 1
ATOM 1769 N N . ILE A 1 226 ? -12.389 4.323 22.352 1.00 91.56 226 ILE A N 1
ATOM 1770 C CA . ILE A 1 226 ? -13.332 3.314 22.843 1.00 91.56 226 ILE A CA 1
ATOM 1771 C C . ILE A 1 226 ? -12.677 1.932 22.843 1.00 91.56 226 ILE A C 1
ATOM 1773 O O . ILE A 1 226 ? -12.715 1.244 23.861 1.00 91.56 226 ILE A O 1
ATOM 1777 N N . ALA A 1 227 ? -12.047 1.524 21.740 1.00 89.75 227 ALA A N 1
ATOM 1778 C CA . ALA A 1 227 ? -11.431 0.205 21.633 1.00 89.75 227 ALA A CA 1
ATOM 1779 C C . ALA A 1 227 ? -10.282 0.005 22.640 1.00 89.75 227 ALA A C 1
ATOM 1781 O O . ALA A 1 227 ? -10.119 -1.093 23.169 1.00 89.75 227 ALA A O 1
ATOM 1782 N N . LEU A 1 228 ? -9.514 1.053 22.959 1.00 89.31 228 LEU A N 1
ATOM 1783 C CA . LEU A 1 228 ? -8.425 0.985 23.941 1.00 89.31 228 LEU A CA 1
ATOM 1784 C C . LEU A 1 228 ? -8.904 0.807 25.390 1.00 89.31 228 LEU A C 1
ATOM 1786 O O . LEU A 1 228 ? -8.152 0.268 26.205 1.00 89.31 228 LEU A O 1
ATOM 1790 N N . HIS A 1 229 ? -10.129 1.229 25.709 1.00 93.50 229 HIS A N 1
ATOM 1791 C CA . HIS A 1 229 ? -10.704 1.149 27.058 1.00 93.50 229 HIS A CA 1
ATOM 1792 C C . HIS A 1 229 ? -11.720 0.014 27.230 1.00 93.50 229 HIS A C 1
ATOM 1794 O O . HIS A 1 229 ? -12.173 -0.259 28.342 1.00 93.50 229 HIS A O 1
ATOM 1800 N N . ASP A 1 230 ? -12.076 -0.667 26.148 1.00 94.31 230 ASP A N 1
ATOM 1801 C CA . ASP A 1 230 ? -13.093 -1.703 26.153 1.00 94.31 230 ASP A CA 1
ATOM 1802 C C . ASP A 1 230 ? -12.510 -3.086 26.489 1.00 94.31 230 ASP A C 1
ATOM 1804 O O . ASP A 1 230 ? -11.611 -3.601 25.815 1.00 94.31 230 ASP A O 1
ATOM 1808 N N . GLU A 1 231 ? -13.053 -3.727 27.531 1.00 94.44 231 GLU A N 1
ATOM 1809 C CA . GLU A 1 231 ? -12.552 -5.005 28.053 1.00 94.44 231 GLU A CA 1
ATOM 1810 C C . GLU A 1 231 ? -12.457 -6.106 26.990 1.00 94.44 231 GLU A C 1
ATOM 1812 O O . GLU A 1 231 ? -11.527 -6.915 27.033 1.00 94.44 231 GLU A O 1
ATOM 1817 N N . TYR A 1 232 ? -13.376 -6.140 26.016 1.00 93.38 232 TYR A N 1
ATOM 1818 C CA . TYR A 1 232 ? -13.364 -7.155 24.962 1.00 93.38 232 TYR A CA 1
ATOM 1819 C C . TYR A 1 232 ? -12.083 -7.078 24.127 1.00 93.38 232 TYR A C 1
ATOM 1821 O O . TYR A 1 232 ? -11.447 -8.106 23.863 1.00 93.38 232 TYR A O 1
ATOM 1829 N N . PHE A 1 233 ? -11.703 -5.861 23.731 1.00 92.81 233 PHE A N 1
ATOM 1830 C CA . PHE A 1 233 ? -10.544 -5.599 22.883 1.00 92.81 233 PHE A CA 1
ATOM 1831 C C . PHE A 1 233 ? -9.248 -5.730 23.677 1.00 92.81 233 PHE A C 1
ATOM 1833 O O . PHE A 1 233 ? -8.303 -6.347 23.185 1.00 92.81 233 PHE A O 1
ATOM 1840 N N . ILE A 1 234 ? -9.229 -5.271 24.933 1.00 91.62 234 ILE A N 1
ATOM 1841 C CA . ILE A 1 234 ? -8.084 -5.430 25.840 1.00 91.62 234 ILE A CA 1
ATOM 1842 C C . ILE A 1 234 ? -7.778 -6.916 26.075 1.00 91.62 234 ILE A C 1
ATOM 1844 O O . ILE A 1 234 ? -6.640 -7.352 25.897 1.00 91.62 234 ILE A O 1
ATOM 1848 N N . GLN A 1 235 ? -8.786 -7.725 26.424 1.00 92.50 235 GLN A N 1
ATOM 1849 C CA . GLN A 1 235 ? -8.601 -9.159 26.692 1.00 92.50 235 GLN A CA 1
ATOM 1850 C C . GLN A 1 235 ? -8.118 -9.925 25.454 1.00 92.50 235 GLN A C 1
ATOM 1852 O O . GLN A 1 235 ? -7.310 -10.849 25.567 1.00 92.50 235 GLN A O 1
ATOM 1857 N N . ARG A 1 236 ? -8.582 -9.523 24.264 1.00 89.94 236 ARG A N 1
ATOM 1858 C CA . ARG A 1 236 ? -8.187 -10.116 22.976 1.00 89.94 236 ARG A CA 1
ATOM 1859 C C . ARG A 1 236 ? -6.940 -9.480 22.367 1.00 89.94 236 ARG A C 1
ATOM 1861 O O . ARG A 1 236 ? -6.467 -9.960 21.340 1.00 89.94 236 ARG A O 1
ATOM 1868 N N . LYS A 1 237 ? -6.381 -8.456 23.016 1.00 90.56 237 LYS A N 1
ATOM 1869 C CA . LYS A 1 237 ? -5.193 -7.718 22.577 1.00 90.56 237 LYS A CA 1
ATOM 1870 C C . LYS A 1 237 ? -5.335 -7.110 21.177 1.00 90.56 237 LYS A C 1
ATOM 1872 O O . LYS A 1 237 ? -4.414 -7.144 20.359 1.00 90.56 237 LYS A O 1
ATOM 1877 N N . LEU A 1 238 ? -6.519 -6.578 20.901 1.00 90.31 238 LEU A N 1
ATOM 1878 C CA . LEU A 1 238 ? -6.876 -5.941 19.640 1.00 90.31 238 LEU A CA 1
ATOM 1879 C C . LEU A 1 238 ? -6.545 -4.450 19.722 1.00 90.31 238 LEU A C 1
ATOM 1881 O O . LEU A 1 238 ? -7.410 -3.630 20.002 1.00 90.31 238 LEU A O 1
ATOM 1885 N N . TYR A 1 239 ? -5.272 -4.117 19.522 1.00 89.69 239 TYR A N 1
ATOM 1886 C CA . TYR A 1 239 ? -4.782 -2.736 19.518 1.00 89.69 239 TYR A CA 1
ATOM 1887 C C . TYR A 1 239 ? -4.714 -2.175 18.093 1.00 89.69 239 TYR A C 1
ATOM 1889 O O . TYR A 1 239 ? -4.476 -2.967 17.177 1.00 89.69 239 TYR A O 1
ATOM 1897 N N . PRO A 1 240 ? -4.847 -0.848 17.897 1.00 90.69 240 PRO A N 1
ATOM 1898 C CA . PRO A 1 240 ? -4.606 -0.219 16.603 1.00 90.69 240 PRO A CA 1
ATOM 1899 C C . PRO A 1 240 ? -3.246 -0.631 16.028 1.00 90.69 240 PRO A C 1
ATOM 1901 O O . PRO A 1 240 ? -2.229 -0.616 16.733 1.00 90.69 240 PRO A O 1
ATOM 1904 N N . ASN A 1 241 ? -3.231 -1.016 14.758 1.00 90.06 241 ASN A N 1
ATOM 1905 C CA . ASN A 1 241 ? -2.026 -1.381 14.026 1.00 90.06 241 ASN A CA 1
ATOM 1906 C C . ASN A 1 241 ? -1.605 -0.255 13.063 1.00 90.06 241 ASN A C 1
ATOM 1908 O O . ASN A 1 241 ? -2.158 0.844 13.097 1.00 90.06 241 ASN A O 1
ATOM 1912 N N . VAL A 1 242 ? -0.559 -0.495 12.267 1.00 88.94 242 VAL A N 1
ATOM 1913 C CA . VAL A 1 242 ? -0.040 0.503 11.316 1.00 88.94 242 VAL A CA 1
ATOM 1914 C C . VAL A 1 242 ? -1.104 0.977 10.317 1.00 88.94 242 VAL A C 1
ATOM 1916 O O . VAL A 1 242 ? -1.164 2.173 10.047 1.00 88.94 242 VAL A O 1
ATOM 1919 N N . ASP A 1 243 ? -1.971 0.067 9.862 1.00 89.38 243 ASP A N 1
ATOM 1920 C CA . ASP A 1 243 ? -2.960 0.304 8.805 1.00 89.38 243 ASP A CA 1
ATOM 1921 C C . ASP A 1 243 ? -4.082 1.245 9.266 1.00 89.38 243 ASP A C 1
ATOM 1923 O O . ASP A 1 243 ? -4.758 1.860 8.452 1.00 89.38 243 ASP A O 1
ATOM 1927 N N . PHE A 1 244 ? -4.280 1.378 10.583 1.00 90.50 244 PHE A N 1
ATOM 1928 C CA . PHE A 1 244 ? -5.258 2.305 11.154 1.00 90.50 244 PHE A CA 1
ATOM 1929 C C . PHE A 1 244 ? -4.845 3.780 11.022 1.00 90.50 244 PHE A C 1
ATOM 1931 O O . PHE A 1 244 ? -5.705 4.656 10.990 1.00 90.50 244 PHE A O 1
ATOM 1938 N N . TYR A 1 245 ? -3.537 4.062 10.982 1.00 87.38 245 TYR A N 1
ATOM 1939 C CA . TYR A 1 245 ? -2.995 5.430 10.947 1.00 87.38 245 TYR A CA 1
ATOM 1940 C C . TYR A 1 245 ? -2.362 5.822 9.609 1.00 87.38 245 TYR A C 1
ATOM 1942 O O . TYR A 1 245 ? -1.966 6.980 9.460 1.00 87.38 245 TYR A O 1
ATOM 1950 N N . SER A 1 246 ? -2.167 4.862 8.703 1.00 86.12 246 SER A N 1
ATOM 1951 C CA . SER A 1 246 ? -1.587 5.067 7.372 1.00 86.12 246 SER A CA 1
ATOM 1952 C C . SER A 1 246 ? -2.633 5.546 6.379 1.00 86.12 246 SER A C 1
ATOM 1954 O O . SER A 1 246 ? -2.322 6.507 5.647 1.00 86.12 246 SER A O 1
#

Secondary structure (DSSP, 8-state):
--HHHHHHHHHS-TTS-HHHHHHHHHHHHHHHTHHHHHT-S-SHHHHHHHHHHHHHHHHHHHHHHTTPPPPPP-TTS-HHHHHHHHTTS---HHHHHHHHHHHHHTS--SS-HHHHHHHHHHHTT--HHHHHHHHHHHHTSTTTTTHHHHHHHHHHHH-SGGGHHHHHHHHH-TT-----TTB--SS-SS--HHHHHHHHHHHHHHHHTT-TT-HHHHHHHHHHHHHHH-HHHHHHT--B-HHHH-